Protein AF-A0A6P6YB22-F1 (afdb_monomer_lite)

Foldseek 3Di:
DLLVVVVVLCCVPQQQFDDDLVCLVVLHGDPDCNGCVRVVVVVVVLVVVLVVLVCCLVDPDPVNVVVQVVVCVVVVHDPVSVVSVVVNVVSVVSVVVNVVSNVCSNVSNPVVSVVSVCCVPVVPVVVVVDDPCVVVVVVVSVVVVVVSVVVVVVVVVVVVVVVVVVVVVLVVVVVVLPLVSLVVLLVVLLVLLLVLLLVVLPDPDDDPVNVVVSVVSVVSNVVNLVVLQVLQCVLVVLVVVLVVLVVVLVVVVVVVVVVCVVCPDDPPCPVVVVVVVVVSVVSVVVSVVSVPPSPHSASPPPGGSHPVVSVVSVVVSVVSSVVSNDD

Sequence (327 aa):
NIINDCFEFLKFYVFRLEYSLNDYERRQIPQSYQTFRLAIWLTLNSWINTFFSIHLALYPSEFFSKISKSFEQSFHLKRVDLLFQLQIPIFIILEYQWLNFLQKILHYQLKINNLFYKYYYHSDDYNQLKSKYIHYYTHYIHIYHIISKIILKILLIVLILSGLFGIFTFISEFMANNITFISIVEIGSKITTVYICIFLSKQNEMNFFNISLILYIVSGLLATNILYSKVAQLPYNNQRGCLLIMNWLARSQYQQQQQQQQLNNGHDRNVLQSLSIRNTIRLNQFAQSMSDNHLGFSCGQIFIITKYKFIEIFLMNFQLVLLFYKK

Organism: Dermatophagoides pteronyssinus (NCBI:txid6956)

Structure (mmCIF, N/CA/C/O backbone):
data_AF-A0A6P6YB22-F1
#
_entry.id   AF-A0A6P6YB22-F1
#
loop_
_atom_site.group_PDB
_atom_site.id
_atom_site.type_symbol
_atom_site.label_atom_id
_atom_site.label_alt_id
_atom_site.label_comp_id
_atom_site.label_asym_id
_atom_site.label_entity_id
_atom_site.label_seq_id
_atom_site.pdbx_PDB_ins_code
_atom_site.Cartn_x
_atom_site.Cartn_y
_atom_site.Cartn_z
_atom_site.occupancy
_atom_site.B_iso_or_equiv
_atom_site.auth_seq_id
_atom_site.auth_comp_id
_atom_site.auth_asym_id
_atom_site.auth_atom_id
_atom_site.pdbx_PDB_model_num
ATOM 1 N N . ASN A 1 1 ? -14.211 20.786 26.508 1.00 67.56 1 ASN A N 1
ATOM 2 C CA . ASN A 1 1 ? -14.618 20.040 27.721 1.00 67.56 1 ASN A CA 1
ATOM 3 C C . ASN A 1 1 ? -13.629 18.894 27.811 1.00 67.56 1 ASN A C 1
ATOM 5 O O . ASN A 1 1 ? -13.704 17.996 26.990 1.00 67.56 1 ASN A O 1
ATOM 9 N N . ILE A 1 2 ? -12.637 18.989 28.694 1.00 65.31 2 ILE A N 1
ATOM 10 C CA . ILE A 1 2 ? -11.370 18.230 28.618 1.00 65.31 2 ILE A CA 1
ATOM 11 C C . ILE A 1 2 ? -11.564 16.706 28.515 1.00 65.31 2 ILE A C 1
ATOM 13 O O . ILE A 1 2 ? -10.817 16.020 27.825 1.00 65.31 2 ILE A O 1
ATOM 17 N N . ILE A 1 3 ? -12.606 16.184 29.160 1.00 70.38 3 ILE A N 1
ATOM 18 C CA . ILE A 1 3 ? -12.972 14.762 29.140 1.00 70.38 3 ILE A CA 1
ATOM 19 C C . ILE A 1 3 ? -13.460 14.329 27.750 1.00 70.38 3 ILE A C 1
ATOM 21 O O . ILE A 1 3 ? -13.110 13.242 27.295 1.00 70.38 3 ILE A O 1
ATOM 25 N N . ASN A 1 4 ? -14.210 15.191 27.057 1.00 75.12 4 ASN A N 1
ATOM 26 C CA . ASN A 1 4 ? -14.627 14.958 25.674 1.00 75.12 4 ASN A CA 1
ATOM 27 C C . ASN A 1 4 ? -13.424 14.943 24.738 1.00 75.12 4 ASN A C 1
ATOM 29 O O . ASN A 1 4 ? -13.301 14.048 23.915 1.00 75.12 4 ASN A O 1
ATOM 33 N N . ASP A 1 5 ? -12.506 15.893 24.916 1.00 73.19 5 ASP A N 1
ATOM 34 C CA . ASP A 1 5 ? -11.304 15.979 24.090 1.00 73.19 5 ASP A CA 1
ATOM 35 C C . ASP A 1 5 ? -10.454 14.703 24.267 1.00 73.19 5 ASP A C 1
ATOM 37 O O . ASP A 1 5 ? -10.054 14.080 23.289 1.00 73.19 5 ASP A O 1
ATOM 41 N N . CYS A 1 6 ? -10.274 14.222 25.505 1.00 71.00 6 CYS A N 1
ATOM 42 C CA . CYS A 1 6 ? -9.641 12.927 25.788 1.00 71.00 6 CYS A CA 1
ATOM 43 C C . CYS A 1 6 ? -10.343 11.734 25.136 1.00 71.00 6 CYS A C 1
ATOM 45 O O . CYS A 1 6 ? -9.674 10.847 24.600 1.00 71.00 6 CYS A O 1
ATOM 47 N N . PHE A 1 7 ? -11.672 11.692 25.202 1.00 80.75 7 PHE A N 1
ATOM 48 C CA . PHE A 1 7 ? -12.444 10.619 24.594 1.00 80.75 7 PHE A CA 1
ATOM 49 C C . PHE A 1 7 ? -12.292 10.623 23.068 1.00 80.75 7 PHE A C 1
ATOM 51 O O . PHE A 1 7 ? -12.017 9.575 22.491 1.00 80.75 7 PHE A O 1
ATOM 58 N N . GLU A 1 8 ? -12.343 11.793 22.430 1.00 80.19 8 GLU A N 1
ATOM 59 C CA . GLU A 1 8 ? -12.085 11.969 20.996 1.00 80.19 8 GLU A CA 1
ATOM 60 C C . GLU A 1 8 ? -10.683 11.479 20.588 1.00 80.19 8 GLU A C 1
ATOM 62 O O . GLU A 1 8 ? -10.521 10.849 19.540 1.00 80.19 8 GLU A O 1
ATOM 67 N N . PHE A 1 9 ? -9.662 11.663 21.435 1.00 74.00 9 PHE A N 1
ATOM 68 C CA . PHE A 1 9 ? -8.333 11.096 21.173 1.00 74.00 9 PHE A CA 1
ATOM 69 C C . PHE A 1 9 ? -8.313 9.575 21.248 1.00 74.00 9 PHE A C 1
ATOM 71 O O . PHE A 1 9 ? -7.788 8.919 20.346 1.00 74.00 9 PHE A O 1
ATOM 78 N N . LEU A 1 10 ? -8.887 8.993 22.300 1.00 78.12 10 LEU A N 1
ATOM 79 C CA . LEU A 1 10 ? -8.959 7.537 22.423 1.00 78.12 10 LEU A CA 1
ATOM 80 C C . LEU A 1 10 ? -9.761 6.925 21.277 1.00 78.12 10 LEU A C 1
ATOM 82 O O . LEU A 1 10 ? -9.367 5.888 20.744 1.00 78.12 10 LEU A O 1
ATOM 86 N N . LYS A 1 11 ? -10.825 7.606 20.849 1.00 83.44 11 LYS A N 1
ATOM 87 C CA . LYS A 1 11 ? -11.654 7.245 19.703 1.00 83.44 11 LYS A CA 1
ATOM 88 C C . LYS A 1 11 ? -10.819 7.072 18.434 1.00 83.44 11 LYS A C 1
ATOM 90 O O . LYS A 1 11 ? -10.914 6.037 17.776 1.00 83.44 11 LYS A O 1
ATOM 95 N N . PHE A 1 12 ? -9.944 8.033 18.147 1.00 75.31 12 PHE A N 1
ATOM 96 C CA . PHE A 1 12 ? -9.090 8.012 16.962 1.00 75.31 12 PHE A CA 1
ATOM 97 C C . PHE A 1 12 ? -7.934 7.003 17.068 1.00 75.31 12 PHE A C 1
ATOM 99 O O . PHE A 1 12 ? -7.737 6.192 16.165 1.00 75.31 12 PHE A O 1
ATOM 106 N N . TYR A 1 13 ? -7.166 7.029 18.162 1.00 67.50 13 TYR A N 1
ATOM 107 C CA . TYR A 1 13 ? -5.897 6.290 18.248 1.00 67.50 13 TYR A CA 1
ATOM 108 C C . TYR A 1 13 ? -6.030 4.863 18.775 1.00 67.50 13 TYR A C 1
ATOM 110 O O . TYR A 1 13 ? -5.306 3.973 18.331 1.00 67.50 13 TYR A O 1
ATOM 118 N N . VAL A 1 14 ? -6.925 4.646 19.738 1.00 75.62 14 VAL A N 1
ATOM 119 C CA . VAL A 1 14 ? -7.010 3.383 20.483 1.00 75.62 14 VAL A CA 1
ATOM 120 C C . VAL A 1 14 ? -8.212 2.570 20.026 1.00 75.62 14 VAL A C 1
ATOM 122 O O . VAL A 1 14 ? -8.073 1.397 19.699 1.00 75.62 14 VAL A O 1
ATOM 125 N N . PHE A 1 15 ? -9.394 3.179 19.974 1.00 83.62 15 PHE A N 1
ATOM 126 C CA . PHE A 1 15 ? -10.635 2.478 19.648 1.00 83.62 15 PHE A CA 1
ATOM 127 C C . PHE A 1 15 ? -10.811 2.297 18.144 1.00 83.62 15 PHE A C 1
ATOM 129 O O . PHE A 1 15 ? -11.303 1.258 17.710 1.00 83.62 15 PHE A O 1
ATOM 136 N N . ARG A 1 16 ? -10.353 3.271 17.351 1.00 85.38 16 ARG A N 1
ATOM 137 C CA . ARG A 1 16 ? -10.485 3.325 15.889 1.00 85.38 16 ARG A CA 1
ATOM 138 C C . ARG A 1 16 ? -11.944 3.351 15.392 1.00 85.38 16 ARG A C 1
ATOM 140 O O . ARG A 1 16 ? -12.204 3.019 14.239 1.00 85.38 16 ARG A O 1
ATOM 147 N N . LEU A 1 17 ? -12.896 3.735 16.245 1.00 88.38 17 LEU A N 1
ATOM 148 C CA . LEU A 1 17 ? -14.337 3.677 15.971 1.00 88.38 17 LEU A CA 1
ATOM 149 C C . LEU A 1 17 ? -14.999 5.033 16.174 1.00 88.38 17 LEU A C 1
ATOM 151 O O . LEU A 1 17 ? -14.818 5.626 17.223 1.00 88.38 17 LEU A O 1
ATOM 155 N N . GLU A 1 18 ? -15.844 5.472 15.248 1.00 87.88 18 GLU A N 1
ATOM 156 C CA . GLU A 1 18 ? -16.577 6.738 15.355 1.00 87.88 18 GLU A CA 1
ATOM 157 C C . GLU A 1 18 ? -17.920 6.539 16.096 1.00 87.88 18 GLU A C 1
ATOM 159 O O . GLU A 1 18 ? -18.910 6.117 15.494 1.00 87.88 18 GLU A O 1
ATOM 164 N N . TYR A 1 19 ? -17.953 6.811 17.407 1.00 89.81 19 TYR A N 1
ATOM 165 C CA . TYR A 1 19 ? -19.163 6.770 18.249 1.00 89.81 19 TYR A CA 1
ATOM 166 C C . TYR A 1 19 ? -19.107 7.801 19.388 1.00 89.81 19 TYR A C 1
ATOM 168 O O . TYR A 1 19 ? -18.021 8.247 19.765 1.00 89.81 19 TYR A O 1
ATOM 176 N N . SER A 1 20 ? -20.266 8.173 19.946 1.00 88.75 20 SER A N 1
ATOM 177 C CA . SER A 1 20 ? -20.358 9.068 21.107 1.00 88.75 20 SER A CA 1
ATOM 178 C C . SER A 1 20 ? -20.492 8.310 22.436 1.00 88.75 20 SER A C 1
ATOM 180 O O . SER A 1 20 ? -20.895 7.145 22.480 1.00 88.75 20 SER A O 1
ATOM 182 N N . LEU A 1 21 ? -20.197 8.985 23.554 1.00 86.44 21 LEU A N 1
ATOM 183 C CA . LEU A 1 21 ? -20.402 8.421 24.896 1.00 86.44 21 LEU A CA 1
ATOM 184 C C . LEU A 1 21 ? -21.872 8.056 25.164 1.00 86.44 21 LEU A C 1
ATOM 186 O O . LEU A 1 21 ? -22.132 7.051 25.822 1.00 86.44 21 LEU A O 1
ATOM 190 N N . ASN A 1 22 ? -22.818 8.822 24.614 1.00 85.94 22 ASN A N 1
ATOM 191 C CA . ASN A 1 22 ? -24.250 8.537 24.738 1.00 85.94 22 ASN A CA 1
ATOM 192 C C . ASN A 1 22 ? -24.657 7.290 23.958 1.00 85.94 22 ASN A C 1
ATOM 194 O O . ASN A 1 22 ? -25.439 6.489 24.464 1.00 85.94 22 ASN A O 1
ATOM 198 N N . ASP A 1 23 ? -24.108 7.098 22.755 1.00 86.75 23 ASP A N 1
ATOM 199 C CA . ASP A 1 23 ? -24.360 5.889 21.960 1.00 86.75 23 ASP A CA 1
ATOM 200 C C . ASP A 1 23 ? -23.869 4.647 22.709 1.00 86.75 23 ASP A C 1
ATOM 202 O O . ASP A 1 23 ? -24.527 3.606 22.719 1.00 86.75 23 ASP A O 1
ATOM 206 N N . TYR A 1 24 ? -22.723 4.769 23.384 1.00 88.06 24 TYR A N 1
ATOM 207 C CA . TYR A 1 24 ? -22.163 3.697 24.195 1.00 88.06 24 TYR A CA 1
ATOM 208 C C . TYR A 1 24 ? -23.018 3.385 25.431 1.00 88.06 24 TYR A C 1
ATOM 210 O O . TYR A 1 24 ? -23.304 2.219 25.699 1.00 88.06 24 TYR A O 1
ATOM 218 N N . GLU A 1 25 ? -23.452 4.405 26.175 1.00 87.25 25 GLU A N 1
ATOM 219 C CA . GLU A 1 25 ? -24.285 4.232 27.372 1.00 87.25 25 GLU A CA 1
ATOM 220 C C . GLU A 1 25 ? -25.655 3.629 27.033 1.00 87.25 25 GLU A C 1
ATOM 222 O O . GLU A 1 25 ? -26.086 2.657 27.655 1.00 87.25 25 GLU A O 1
ATOM 227 N N . ARG A 1 26 ? -26.305 4.145 25.983 1.00 90.38 26 ARG A N 1
ATOM 228 C CA . ARG A 1 26 ? -27.590 3.635 25.479 1.00 90.38 26 ARG A CA 1
ATOM 229 C C . ARG A 1 26 ? -27.472 2.262 24.823 1.00 90.38 26 ARG A C 1
ATOM 231 O O . ARG A 1 26 ? -28.483 1.697 24.415 1.00 90.38 26 ARG A O 1
ATOM 238 N N . ARG A 1 27 ? -26.255 1.719 24.732 1.00 88.62 27 ARG A N 1
ATOM 239 C CA . ARG A 1 27 ? -25.923 0.450 24.079 1.00 88.62 27 ARG A CA 1
ATOM 240 C C . ARG A 1 27 ? -26.365 0.390 22.617 1.00 88.62 27 ARG A C 1
ATOM 242 O O . ARG A 1 27 ? -26.802 -0.650 22.126 1.00 88.62 27 ARG A O 1
ATOM 249 N N . GLN A 1 28 ? -26.251 1.517 21.924 1.00 90.75 28 GLN A N 1
ATOM 250 C CA . GLN A 1 28 ? -26.703 1.713 20.551 1.00 90.75 28 GLN A CA 1
ATOM 251 C C . GLN A 1 28 ? -25.616 2.393 19.711 1.00 90.75 28 GLN A C 1
ATOM 253 O O . GLN A 1 28 ? -25.842 3.434 19.102 1.00 90.75 28 GLN A O 1
ATOM 258 N N . ILE A 1 29 ? -24.423 1.795 19.650 1.00 88.06 29 ILE A N 1
ATOM 259 C CA . ILE A 1 29 ? -23.405 2.206 18.678 1.00 88.06 29 ILE A CA 1
ATOM 260 C C . ILE A 1 29 ? -23.941 1.926 17.266 1.00 88.06 29 ILE A C 1
ATOM 262 O O . ILE A 1 29 ? -24.259 0.767 16.963 1.00 88.06 29 ILE A O 1
ATOM 266 N N . PRO A 1 30 ? -24.013 2.943 16.387 1.00 87.62 30 PRO A N 1
ATOM 267 C CA . PRO A 1 30 ? -24.486 2.763 15.024 1.00 87.62 30 PRO A CA 1
ATOM 268 C C . PRO A 1 30 ? -23.616 1.750 14.278 1.00 87.62 30 PRO A C 1
ATOM 270 O O . PRO A 1 30 ? -22.412 1.938 14.122 1.00 87.62 30 PRO A O 1
ATOM 273 N N . GLN A 1 31 ? -24.221 0.684 13.758 1.00 85.31 31 GLN A N 1
ATOM 274 C CA . GLN A 1 31 ? -23.522 -0.319 12.945 1.00 85.31 31 GLN A CA 1
ATOM 275 C C . GLN A 1 31 ? -23.399 0.152 11.488 1.00 85.31 31 GLN A C 1
ATOM 277 O O . GLN A 1 31 ? -23.807 -0.528 10.550 1.00 85.31 31 GLN A O 1
ATOM 282 N N . SER A 1 32 ? -22.895 1.372 11.304 1.00 86.88 32 SER A N 1
ATOM 283 C CA . SER A 1 32 ? -22.762 2.013 9.997 1.00 86.88 32 SER A CA 1
ATOM 284 C C . SER A 1 32 ? -21.316 1.978 9.514 1.00 86.88 32 SER A C 1
ATOM 286 O O . SER A 1 32 ? -20.378 1.960 10.312 1.00 86.88 32 SER A O 1
ATOM 288 N N . TYR A 1 33 ? -21.112 2.056 8.197 1.00 79.75 33 TYR A N 1
ATOM 289 C CA . TYR A 1 33 ? -19.768 2.189 7.627 1.00 79.75 33 TYR A CA 1
ATOM 290 C C . TYR A 1 33 ? -18.986 3.359 8.243 1.00 79.75 33 TYR A C 1
ATOM 292 O O . TYR A 1 33 ? -17.787 3.251 8.478 1.00 79.75 33 TYR A O 1
ATOM 300 N N . GLN A 1 34 ? -19.665 4.463 8.557 1.00 83.81 34 GLN A N 1
ATOM 301 C CA . GLN A 1 34 ? -19.040 5.662 9.106 1.00 83.81 34 GLN A CA 1
ATOM 302 C C . GLN A 1 34 ? -18.380 5.409 10.466 1.00 83.81 34 GLN A C 1
ATOM 304 O O . GLN A 1 34 ? -17.283 5.909 10.710 1.00 83.81 34 GLN A O 1
ATOM 309 N N . THR A 1 35 ? -18.994 4.558 11.290 1.00 86.19 35 THR A N 1
ATOM 310 C CA . THR A 1 35 ? -18.470 4.130 12.592 1.00 86.19 35 THR A CA 1
ATOM 311 C C . THR A 1 35 ? -17.197 3.301 12.461 1.00 86.19 35 THR A C 1
ATOM 313 O O . THR A 1 35 ? -16.258 3.492 13.228 1.00 86.19 35 THR A O 1
ATOM 316 N N . PHE A 1 36 ? -17.114 2.433 11.453 1.00 86.31 36 PHE A N 1
ATOM 317 C CA . PHE A 1 36 ? -15.965 1.543 11.258 1.00 86.31 36 PHE A CA 1
ATOM 318 C C . PHE A 1 36 ? -14.938 2.053 10.245 1.00 86.31 36 PHE A C 1
ATOM 320 O O . PHE A 1 36 ? -13.888 1.437 10.090 1.00 86.31 36 PHE A O 1
ATOM 327 N N . ARG A 1 37 ? -15.196 3.166 9.552 1.00 84.44 37 ARG A N 1
ATOM 328 C CA . ARG A 1 37 ? -14.365 3.665 8.443 1.00 84.44 37 ARG A CA 1
ATOM 329 C C . ARG A 1 37 ? -12.885 3.748 8.808 1.00 84.44 37 ARG A C 1
ATOM 331 O O . ARG A 1 37 ? -12.033 3.291 8.049 1.00 84.44 37 ARG A O 1
ATOM 338 N N . LEU A 1 38 ? -12.587 4.333 9.967 1.00 79.88 38 LEU A N 1
ATOM 339 C CA . LEU A 1 38 ? -11.215 4.526 10.426 1.00 79.88 38 LEU A CA 1
ATOM 340 C C . LEU A 1 38 ? -10.555 3.196 10.817 1.00 79.88 38 LEU A C 1
ATOM 342 O O . LEU A 1 38 ? -9.423 2.941 10.411 1.00 79.88 38 LEU A O 1
ATOM 346 N N . ALA A 1 39 ? -11.281 2.324 11.522 1.00 85.00 39 ALA A N 1
ATOM 347 C CA . ALA A 1 39 ? -10.851 0.961 11.815 1.00 85.00 39 ALA A CA 1
ATOM 348 C C . ALA A 1 39 ? -10.517 0.188 10.539 1.00 85.00 39 ALA A C 1
ATOM 350 O O . ALA A 1 39 ? -9.419 -0.345 10.432 1.00 85.00 39 ALA A O 1
ATOM 351 N N . ILE A 1 40 ? -11.415 0.172 9.552 1.00 81.38 40 ILE A N 1
ATOM 352 C CA . ILE A 1 40 ? -11.224 -0.539 8.282 1.00 81.38 40 ILE A CA 1
ATOM 353 C C . ILE A 1 40 ? -9.978 -0.015 7.561 1.00 81.38 40 ILE A C 1
ATOM 355 O O . ILE A 1 40 ? -9.130 -0.802 7.154 1.00 81.38 40 ILE A O 1
ATOM 359 N N . TRP A 1 41 ? -9.824 1.307 7.443 1.00 78.25 41 TRP A N 1
ATOM 360 C CA . TRP A 1 41 ? -8.677 1.897 6.750 1.00 78.25 41 TRP A CA 1
ATOM 361 C C . TRP A 1 41 ? -7.341 1.597 7.444 1.00 78.25 41 TRP A C 1
ATOM 363 O O . TRP A 1 41 ? -6.381 1.191 6.787 1.00 78.25 41 TRP A O 1
ATOM 373 N N . LEU A 1 42 ? -7.268 1.764 8.769 1.00 76.88 42 LEU A N 1
ATOM 374 C CA . LEU A 1 42 ? -6.040 1.504 9.525 1.00 76.88 42 LEU A CA 1
ATOM 375 C C . LEU A 1 42 ? -5.684 0.015 9.545 1.00 76.88 42 LEU A C 1
ATOM 377 O O . LEU A 1 42 ? -4.529 -0.331 9.318 1.00 76.88 42 LEU A O 1
ATOM 381 N N . THR A 1 43 ? -6.664 -0.860 9.781 1.00 84.06 43 THR A N 1
ATOM 382 C CA . THR A 1 43 ? -6.441 -2.314 9.859 1.00 84.06 43 THR A CA 1
ATOM 383 C C . THR A 1 43 ? -6.024 -2.891 8.513 1.00 84.06 43 THR A C 1
ATOM 385 O O . THR A 1 43 ? -5.057 -3.643 8.463 1.00 84.06 43 THR A O 1
ATOM 388 N N . LEU A 1 44 ? -6.667 -2.496 7.407 1.00 79.69 44 LEU A N 1
ATOM 389 C CA . LEU A 1 44 ? -6.265 -2.940 6.069 1.00 79.69 44 LEU A CA 1
ATOM 390 C C . LEU A 1 44 ? -4.828 -2.524 5.747 1.00 79.69 44 LEU A C 1
ATOM 392 O O . LEU A 1 44 ? -4.035 -3.366 5.336 1.00 79.69 44 LEU A O 1
ATOM 396 N N . ASN A 1 45 ? -4.462 -1.260 5.988 1.00 75.50 45 ASN A N 1
ATOM 397 C CA . ASN A 1 45 ? -3.087 -0.798 5.769 1.00 75.50 45 ASN A CA 1
ATOM 398 C C . ASN A 1 45 ? -2.078 -1.522 6.674 1.00 75.50 45 ASN A C 1
ATOM 400 O O . ASN A 1 45 ? -0.982 -1.859 6.229 1.00 75.50 45 ASN A O 1
ATOM 404 N N . SER A 1 46 ? -2.446 -1.788 7.929 1.00 79.06 46 SER A N 1
ATOM 405 C CA . SER A 1 46 ? -1.621 -2.535 8.885 1.00 79.06 46 SER A CA 1
ATOM 406 C C . SER A 1 46 ? -1.363 -3.970 8.410 1.00 79.06 46 SER A C 1
ATOM 408 O O . SER A 1 46 ? -0.214 -4.415 8.360 1.00 79.06 46 SER A O 1
ATOM 410 N N . TRP A 1 47 ? -2.403 -4.674 7.952 1.00 83.69 47 TRP A N 1
ATOM 411 C CA . TRP A 1 47 ? -2.280 -6.028 7.408 1.00 83.69 47 TRP A CA 1
ATOM 412 C C . TRP A 1 47 ? -1.512 -6.070 6.086 1.00 83.69 47 TRP A C 1
ATOM 414 O O . TRP A 1 47 ? -0.659 -6.936 5.927 1.00 83.69 47 TRP A O 1
ATOM 424 N N . ILE A 1 48 ? -1.740 -5.122 5.169 1.00 78.94 48 ILE A N 1
ATOM 425 C CA . ILE A 1 48 ? -0.969 -5.013 3.918 1.00 78.94 48 ILE A CA 1
ATOM 426 C C . ILE A 1 48 ? 0.521 -4.833 4.224 1.00 78.94 48 ILE A C 1
ATOM 428 O O . ILE A 1 48 ? 1.348 -5.564 3.681 1.00 78.94 48 ILE A O 1
ATOM 432 N N . ASN A 1 49 ? 0.866 -3.918 5.137 1.00 75.69 49 ASN A N 1
ATOM 433 C CA . ASN A 1 49 ? 2.251 -3.728 5.571 1.00 75.69 49 ASN A CA 1
ATOM 434 C C . ASN A 1 49 ? 2.818 -4.992 6.220 1.00 75.69 49 ASN A C 1
ATOM 436 O O . ASN A 1 49 ? 3.952 -5.363 5.939 1.00 75.69 49 ASN A O 1
ATOM 440 N N . THR A 1 50 ? 2.027 -5.687 7.038 1.00 80.44 50 THR A N 1
ATOM 441 C CA . THR A 1 50 ? 2.451 -6.938 7.680 1.00 80.44 50 THR A CA 1
ATOM 442 C C . THR A 1 50 ? 2.740 -8.026 6.643 1.00 80.44 50 THR A C 1
ATOM 444 O O . THR A 1 50 ? 3.793 -8.657 6.703 1.00 80.44 50 THR A O 1
ATOM 447 N N . PHE A 1 51 ? 1.866 -8.215 5.648 1.00 80.25 51 PHE A N 1
ATOM 448 C CA . PHE A 1 51 ? 2.093 -9.171 4.559 1.00 80.25 51 PHE A CA 1
ATOM 449 C C . PHE A 1 51 ? 3.309 -8.808 3.712 1.00 80.25 51 PHE A C 1
ATOM 451 O O . PHE A 1 51 ? 4.095 -9.688 3.366 1.00 80.25 51 PHE A O 1
ATOM 458 N N . PHE A 1 52 ? 3.497 -7.523 3.418 1.00 77.44 52 PHE A N 1
ATOM 459 C CA . PHE A 1 52 ? 4.671 -7.041 2.702 1.00 77.44 52 PHE A CA 1
ATOM 460 C C . PHE A 1 52 ? 5.964 -7.310 3.486 1.00 77.44 52 PHE A C 1
ATOM 462 O O . PHE A 1 52 ? 6.924 -7.841 2.929 1.00 77.44 52 PHE A O 1
ATOM 469 N N . SER A 1 53 ? 5.977 -7.036 4.794 1.00 75.50 53 SER A N 1
ATOM 470 C CA . SER A 1 53 ? 7.108 -7.351 5.673 1.00 75.50 53 SER A CA 1
ATOM 471 C C . SER A 1 53 ? 7.388 -8.854 5.750 1.00 75.50 53 SER A C 1
ATOM 473 O O . SER A 1 53 ? 8.549 -9.251 5.698 1.00 75.50 53 SER A O 1
ATOM 475 N N . ILE A 1 54 ? 6.353 -9.701 5.820 1.00 80.06 54 ILE A N 1
ATOM 476 C CA . ILE A 1 54 ? 6.502 -11.166 5.778 1.00 80.06 54 ILE A CA 1
ATOM 477 C C . ILE A 1 54 ? 7.109 -11.609 4.444 1.00 80.06 54 ILE A C 1
ATOM 479 O O . ILE A 1 54 ? 8.031 -12.421 4.431 1.00 80.06 54 ILE A O 1
ATOM 483 N N . HIS A 1 55 ? 6.623 -11.069 3.325 1.00 78.00 55 HIS A N 1
ATOM 484 C CA . HIS A 1 55 ? 7.145 -11.401 2.004 1.00 78.00 55 HIS A CA 1
ATOM 485 C C . HIS A 1 55 ? 8.628 -11.033 1.878 1.00 78.00 55 HIS A C 1
ATOM 487 O O . HIS A 1 55 ? 9.426 -11.879 1.483 1.00 78.00 55 HIS A O 1
ATOM 493 N N . LEU A 1 56 ? 9.007 -9.822 2.300 1.00 73.50 56 LEU A N 1
ATOM 494 C CA . LEU A 1 56 ? 10.404 -9.382 2.333 1.00 73.50 56 LEU A CA 1
ATOM 495 C C . LEU A 1 56 ? 11.279 -10.249 3.247 1.00 73.50 56 LEU A C 1
ATOM 497 O O . LEU A 1 56 ? 12.441 -10.491 2.927 1.00 73.50 56 LEU A O 1
ATOM 501 N N . ALA A 1 57 ? 10.740 -10.716 4.375 1.00 78.50 57 ALA A N 1
ATOM 502 C CA . ALA A 1 57 ? 11.470 -11.574 5.303 1.00 78.50 57 ALA A CA 1
ATOM 503 C C . ALA A 1 57 ? 11.714 -12.987 4.743 1.00 78.50 57 ALA A C 1
ATOM 505 O O . ALA A 1 57 ? 12.772 -13.560 4.998 1.00 78.50 57 ALA A O 1
ATOM 506 N N . LEU A 1 58 ? 10.754 -13.546 3.998 1.00 75.31 58 LEU A N 1
ATOM 507 C CA . LEU A 1 58 ? 10.852 -14.884 3.400 1.00 75.31 58 LEU A CA 1
ATOM 508 C C . LEU A 1 58 ? 11.640 -14.889 2.083 1.00 75.31 58 LEU A C 1
ATOM 510 O O . LEU A 1 58 ? 12.375 -15.836 1.812 1.00 75.31 58 LEU A O 1
ATOM 514 N N . TYR A 1 59 ? 11.500 -13.833 1.281 1.00 76.56 59 TYR A N 1
ATOM 515 C CA . TYR A 1 59 ? 12.119 -13.690 -0.035 1.00 76.56 59 TYR A CA 1
ATOM 516 C C . TYR A 1 59 ? 12.895 -12.367 -0.108 1.00 76.56 59 TYR A C 1
ATOM 518 O O . TYR A 1 59 ? 12.454 -11.418 -0.761 1.00 76.56 59 TYR A O 1
ATOM 526 N N . PRO A 1 60 ? 14.049 -12.264 0.576 1.00 71.69 60 PRO A N 1
ATOM 527 C CA . PRO A 1 60 ? 14.830 -11.037 0.574 1.00 71.69 60 PRO A CA 1
ATOM 528 C C . PRO A 1 60 ? 15.369 -10.768 -0.834 1.00 71.69 60 PRO A C 1
ATOM 530 O O . PRO A 1 60 ? 16.172 -11.536 -1.365 1.00 71.69 60 PRO A O 1
ATOM 533 N N . SER A 1 61 ? 14.948 -9.659 -1.442 1.00 74.62 61 SER A N 1
ATOM 534 C CA . SER A 1 61 ? 15.484 -9.236 -2.735 1.00 74.62 61 SER A CA 1
ATOM 535 C C . SER A 1 61 ? 16.960 -8.837 -2.605 1.00 74.62 61 SER A C 1
ATOM 537 O O . SER A 1 61 ? 17.403 -8.346 -1.560 1.00 74.62 61 SER A O 1
ATOM 539 N N . GLU A 1 62 ? 17.747 -8.997 -3.678 1.00 72.56 62 GLU A N 1
ATOM 540 C CA . GLU A 1 62 ? 19.153 -8.553 -3.690 1.00 72.56 62 GLU A CA 1
ATOM 541 C C . GLU A 1 62 ? 19.290 -7.073 -3.311 1.00 72.56 62 GLU A C 1
ATOM 543 O O . GLU A 1 62 ? 20.255 -6.658 -2.666 1.00 72.56 62 GLU A O 1
ATOM 548 N N . PHE A 1 63 ? 18.297 -6.273 -3.696 1.00 69.69 63 PHE A N 1
ATOM 549 C CA . PHE A 1 63 ? 18.210 -4.864 -3.365 1.00 69.69 63 PHE A CA 1
ATOM 550 C C . PHE A 1 63 ? 18.014 -4.633 -1.862 1.00 69.69 63 PHE A C 1
ATOM 552 O O . PHE A 1 63 ? 18.769 -3.867 -1.260 1.00 69.69 63 PHE A O 1
ATOM 559 N N . PHE A 1 64 ? 17.059 -5.331 -1.238 1.00 71.06 64 PHE A N 1
ATOM 560 C CA . PHE A 1 64 ? 16.850 -5.254 0.207 1.00 71.06 64 PHE A CA 1
ATOM 561 C C . PHE A 1 64 ? 18.107 -5.685 0.973 1.00 71.06 64 PHE A C 1
ATOM 563 O O . PHE A 1 64 ? 18.519 -5.011 1.915 1.00 71.06 64 PHE A O 1
ATOM 570 N N . SER A 1 65 ? 18.791 -6.737 0.509 1.00 76.31 65 SER A N 1
ATOM 571 C CA . SER A 1 65 ? 20.072 -7.170 1.080 1.00 76.31 65 SER A CA 1
ATOM 572 C C . SER A 1 65 ? 21.153 -6.083 0.984 1.00 76.31 65 SER A C 1
ATOM 574 O O . SER A 1 65 ? 21.863 -5.833 1.959 1.00 76.31 65 SER A O 1
ATOM 576 N N . LYS A 1 66 ? 21.263 -5.386 -0.158 1.00 80.38 66 LYS A N 1
ATOM 577 C CA . LYS A 1 66 ? 22.209 -4.270 -0.341 1.00 80.38 66 LYS A CA 1
ATOM 578 C C . LYS A 1 66 ? 21.901 -3.091 0.582 1.00 80.38 66 LYS A C 1
ATOM 580 O O . LYS A 1 66 ? 22.822 -2.571 1.207 1.00 80.38 66 LYS A O 1
ATOM 585 N N . ILE A 1 67 ? 20.633 -2.697 0.710 1.00 74.44 67 ILE A N 1
ATOM 586 C CA . ILE A 1 67 ? 20.229 -1.634 1.643 1.00 74.44 67 ILE A CA 1
ATOM 587 C C . ILE A 1 67 ? 20.520 -2.037 3.080 1.00 74.44 67 ILE A C 1
ATOM 589 O O . ILE A 1 67 ? 21.117 -1.252 3.811 1.00 74.44 67 ILE A O 1
ATOM 593 N N . SER A 1 68 ? 20.129 -3.249 3.478 1.00 68.25 68 SER A N 1
ATOM 594 C CA . SER A 1 68 ? 20.358 -3.747 4.833 1.00 68.25 68 SER A CA 1
ATOM 595 C C . SER A 1 68 ? 21.846 -3.710 5.174 1.00 68.25 68 SER A C 1
ATOM 597 O O . SER A 1 68 ? 22.212 -3.183 6.218 1.00 68.25 68 SER A O 1
ATOM 599 N N . LYS A 1 69 ? 22.720 -4.160 4.262 1.00 81.44 69 LYS A N 1
ATOM 600 C CA . LYS A 1 69 ? 24.181 -4.079 4.431 1.00 81.44 69 LYS A CA 1
ATOM 601 C C . LYS A 1 69 ? 24.693 -2.642 4.518 1.00 81.44 69 LYS A C 1
ATOM 603 O O . LYS A 1 69 ? 25.565 -2.359 5.333 1.00 81.44 69 LYS A O 1
ATOM 608 N N . SER A 1 70 ? 24.159 -1.731 3.706 1.00 79.62 70 SER A N 1
ATOM 609 C CA . SER A 1 70 ? 24.515 -0.311 3.788 1.00 79.62 70 SER A CA 1
ATOM 610 C C . SER A 1 70 ? 24.110 0.287 5.139 1.00 79.62 70 SER A C 1
ATOM 612 O O . SER A 1 70 ? 24.890 1.021 5.734 1.00 79.62 70 SER A O 1
ATOM 614 N N . PHE A 1 71 ? 22.926 -0.057 5.653 1.00 68.25 71 PHE A N 1
ATOM 615 C CA . PHE A 1 71 ? 22.460 0.354 6.979 1.00 68.25 71 PHE A CA 1
ATOM 616 C C . PHE A 1 71 ? 23.323 -0.235 8.102 1.00 68.25 71 PHE A C 1
ATOM 618 O O . PHE A 1 71 ? 23.715 0.484 9.019 1.00 68.25 71 PHE A O 1
ATOM 625 N N . GLU A 1 72 ? 23.661 -1.522 8.015 1.00 73.19 72 GLU A N 1
ATOM 626 C CA . GLU A 1 72 ? 24.580 -2.197 8.938 1.00 73.19 72 GLU A CA 1
ATOM 627 C C . GLU A 1 72 ? 25.933 -1.484 9.007 1.00 73.19 72 GLU A C 1
ATOM 629 O O . GLU A 1 72 ? 26.453 -1.245 10.096 1.00 73.19 72 GLU A O 1
ATOM 634 N N . GLN A 1 73 ? 26.471 -1.072 7.856 1.00 77.88 73 GLN A N 1
ATOM 635 C CA . GLN A 1 73 ? 27.723 -0.323 7.775 1.00 77.88 73 GLN A CA 1
ATOM 636 C C . GLN A 1 73 ? 27.603 1.088 8.358 1.00 77.88 73 GLN A C 1
ATOM 638 O O . GLN A 1 73 ? 28.475 1.494 9.121 1.00 77.88 73 GLN A O 1
ATOM 643 N N . SER A 1 74 ? 26.532 1.823 8.039 1.00 71.25 74 SER A N 1
ATOM 644 C CA . SER A 1 74 ? 26.336 3.198 8.518 1.00 71.25 74 SER A CA 1
ATOM 645 C C . SER A 1 74 ? 26.128 3.295 10.030 1.00 71.25 74 SER A C 1
ATOM 647 O O . SER A 1 74 ? 26.552 4.276 10.633 1.00 71.25 74 SER A O 1
ATOM 649 N N . PHE A 1 75 ? 25.486 2.299 10.644 1.00 57.66 75 PHE A N 1
ATOM 650 C CA . PHE A 1 75 ? 25.163 2.309 12.076 1.00 57.66 75 PHE A CA 1
ATOM 651 C C . PHE A 1 75 ? 26.001 1.324 12.904 1.00 57.66 75 PHE A C 1
ATOM 653 O O . PHE A 1 75 ? 25.757 1.173 14.099 1.00 57.66 75 PHE A O 1
ATOM 660 N N . HIS A 1 76 ? 26.980 0.651 12.288 1.00 64.44 76 HIS A N 1
ATOM 661 C CA . HIS A 1 76 ? 27.781 -0.416 12.903 1.00 64.44 76 HIS A CA 1
ATOM 662 C C . HIS A 1 76 ? 26.937 -1.530 13.552 1.00 64.44 76 HIS A C 1
ATOM 664 O O . HIS A 1 76 ? 27.336 -2.146 14.542 1.00 64.44 76 HIS A O 1
ATOM 670 N N . LEU A 1 77 ? 25.761 -1.800 12.984 1.00 54.56 77 LEU A N 1
ATOM 671 C CA . LEU A 1 77 ? 24.856 -2.854 13.431 1.00 54.56 77 LEU A CA 1
ATOM 672 C C . LEU A 1 77 ? 25.147 -4.146 12.666 1.00 54.56 77 LEU A C 1
ATOM 674 O O . LEU A 1 77 ? 25.585 -4.123 11.521 1.00 54.56 77 LEU A O 1
ATOM 678 N N . LYS A 1 78 ? 24.887 -5.291 13.297 1.00 54.72 78 LYS A N 1
ATOM 679 C CA . LYS A 1 78 ? 24.914 -6.604 12.640 1.00 54.72 78 LYS A CA 1
ATOM 680 C C . LYS A 1 78 ? 23.505 -7.176 12.658 1.00 54.72 78 LYS A C 1
ATOM 682 O O . LYS A 1 78 ? 22.848 -7.086 13.693 1.00 54.72 78 LYS A O 1
ATOM 687 N N . ARG A 1 79 ? 23.090 -7.819 11.563 1.00 64.62 79 ARG A N 1
ATOM 688 C CA . ARG A 1 79 ? 21.803 -8.516 11.439 1.00 64.62 79 ARG A CA 1
ATOM 689 C C . ARG A 1 79 ? 20.584 -7.588 11.522 1.00 64.62 79 ARG A C 1
ATOM 691 O O . ARG A 1 79 ? 19.664 -7.808 12.309 1.00 64.62 79 ARG A O 1
ATOM 698 N N . VAL A 1 80 ? 20.565 -6.537 10.702 1.00 65.25 80 VAL A N 1
ATOM 699 C CA . VAL A 1 80 ? 19.412 -5.614 10.601 1.00 65.25 80 VAL A CA 1
ATOM 700 C C . VAL A 1 80 ? 18.149 -6.333 10.092 1.00 65.25 80 VAL A C 1
ATOM 702 O O . VAL A 1 80 ? 17.034 -5.943 10.438 1.00 65.25 80 VAL A O 1
ATOM 705 N N . ASP A 1 81 ? 18.308 -7.445 9.371 1.00 67.31 81 ASP A N 1
ATOM 706 C CA . ASP A 1 81 ? 17.233 -8.370 8.991 1.00 67.31 81 ASP A CA 1
ATOM 707 C C . ASP A 1 81 ? 16.374 -8.816 10.188 1.00 67.31 81 ASP A C 1
ATOM 709 O O . ASP A 1 81 ? 15.148 -8.869 10.079 1.00 67.31 81 ASP A O 1
ATOM 713 N N . LEU A 1 82 ? 16.991 -9.062 11.351 1.00 64.69 82 LEU A N 1
ATOM 714 C CA . LEU A 1 82 ? 16.282 -9.483 12.564 1.00 64.69 82 LEU A CA 1
ATOM 715 C C . LEU A 1 82 ? 15.361 -8.389 13.116 1.00 64.69 82 LEU A C 1
ATOM 717 O O . LEU A 1 82 ? 14.302 -8.701 13.656 1.00 64.69 82 LEU A O 1
ATOM 721 N N . LEU A 1 83 ? 15.727 -7.111 12.967 1.00 58.66 83 LEU A N 1
ATOM 722 C CA . LEU A 1 83 ? 14.884 -5.993 13.405 1.00 58.66 83 LEU A CA 1
ATOM 723 C C . LEU A 1 83 ? 13.610 -5.903 12.558 1.00 58.66 83 LEU A C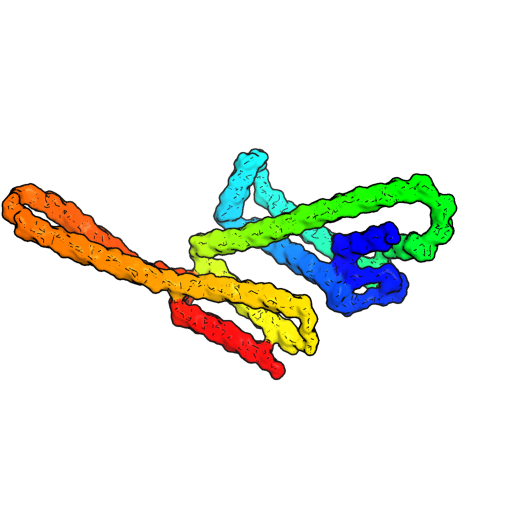 1
ATOM 725 O O . LEU A 1 83 ? 12.520 -5.717 13.098 1.00 58.66 83 LEU A O 1
ATOM 729 N N . PHE A 1 84 ? 13.733 -6.107 11.244 1.00 66.12 84 PHE A N 1
ATOM 730 C CA . PHE A 1 84 ? 12.582 -6.174 10.344 1.00 66.12 84 PHE A CA 1
ATOM 731 C C . PHE A 1 84 ? 11.712 -7.406 10.615 1.00 66.12 84 PHE A C 1
ATOM 733 O O . PHE A 1 84 ? 10.486 -7.313 10.593 1.00 66.12 84 PHE A O 1
ATOM 740 N N . GLN A 1 85 ? 12.322 -8.548 10.943 1.00 71.88 85 GLN A N 1
ATOM 741 C CA . GLN A 1 85 ? 11.581 -9.744 11.348 1.00 71.88 85 GLN A CA 1
ATOM 742 C C . GLN A 1 85 ? 10.844 -9.551 12.679 1.00 71.88 85 GLN A C 1
ATOM 744 O O . GLN A 1 85 ? 9.714 -10.011 12.804 1.00 71.88 85 GLN A O 1
ATOM 749 N N . LEU A 1 86 ? 11.429 -8.834 13.647 1.00 63.97 86 LEU A N 1
ATOM 750 C CA . LEU A 1 86 ? 10.810 -8.515 14.942 1.00 63.97 86 LEU A CA 1
ATOM 751 C C . LEU A 1 86 ? 9.591 -7.584 14.803 1.00 63.97 86 LEU A C 1
ATOM 753 O O . LEU A 1 86 ? 8.669 -7.634 15.616 1.00 63.97 86 LEU A O 1
ATOM 757 N N . GLN A 1 87 ? 9.545 -6.764 13.755 1.00 69.12 87 GLN A N 1
ATOM 758 C CA . GLN A 1 87 ? 8.413 -5.880 13.479 1.00 69.12 87 GLN A CA 1
ATOM 759 C C . GLN A 1 87 ? 7.117 -6.657 13.182 1.00 69.12 87 GLN A C 1
ATOM 761 O O . GLN A 1 87 ? 6.034 -6.222 13.574 1.00 69.12 87 GLN A O 1
ATOM 766 N N . ILE A 1 88 ? 7.224 -7.828 12.547 1.00 77.88 88 ILE A N 1
ATOM 767 C CA . ILE A 1 88 ? 6.084 -8.678 12.172 1.00 77.88 88 ILE A CA 1
ATOM 768 C C . ILE A 1 88 ? 5.273 -9.135 13.403 1.00 77.88 88 ILE A C 1
ATOM 770 O O . ILE A 1 88 ? 4.081 -8.823 13.465 1.00 77.88 88 ILE A O 1
ATOM 774 N N . PRO A 1 89 ? 5.851 -9.831 14.409 1.00 78.69 89 PRO A N 1
ATOM 775 C CA . PRO A 1 89 ? 5.095 -10.251 15.584 1.00 78.69 89 PRO A CA 1
ATOM 776 C C . PRO A 1 89 ? 4.577 -9.059 16.395 1.00 78.69 89 PRO A C 1
ATOM 778 O O . PRO A 1 89 ? 3.485 -9.150 16.948 1.00 78.69 89 PRO A O 1
ATOM 781 N N . ILE A 1 90 ? 5.293 -7.927 16.429 1.00 72.31 90 ILE A N 1
ATOM 782 C CA . ILE A 1 90 ? 4.815 -6.708 17.102 1.00 72.31 90 ILE A CA 1
ATOM 783 C C . ILE A 1 90 ? 3.518 -6.205 16.457 1.00 72.31 90 ILE A C 1
ATOM 785 O O . ILE A 1 90 ? 2.547 -5.949 17.169 1.00 72.31 90 ILE A O 1
ATOM 789 N N . PHE A 1 91 ? 3.465 -6.099 15.127 1.00 77.31 91 PHE A N 1
ATOM 790 C CA . PHE A 1 91 ? 2.249 -5.676 14.429 1.00 77.31 91 PHE A CA 1
ATOM 791 C C . PHE A 1 91 ? 1.091 -6.658 14.613 1.00 77.31 91 PHE A C 1
ATOM 793 O O . PHE A 1 91 ? -0.026 -6.222 14.888 1.00 77.31 91 PHE A O 1
ATOM 800 N N . ILE A 1 92 ? 1.358 -7.966 14.572 1.00 81.06 92 ILE A N 1
ATOM 801 C CA . ILE A 1 92 ? 0.335 -8.989 14.833 1.00 81.06 92 ILE A CA 1
ATOM 802 C C . ILE A 1 92 ? -0.226 -8.857 16.258 1.00 81.06 92 ILE A C 1
ATOM 804 O O . ILE A 1 92 ? -1.443 -8.877 16.443 1.00 81.06 92 ILE A O 1
ATOM 808 N N . ILE A 1 93 ? 0.635 -8.683 17.269 1.00 77.69 93 ILE A N 1
ATOM 809 C CA . ILE A 1 93 ? 0.213 -8.508 18.668 1.00 77.69 93 ILE A CA 1
ATOM 810 C C . ILE A 1 93 ? -0.640 -7.245 18.825 1.00 77.69 93 ILE A C 1
ATOM 812 O O . ILE A 1 93 ? -1.674 -7.292 19.492 1.00 77.69 93 ILE A O 1
ATOM 816 N N . LEU A 1 94 ? -0.236 -6.129 18.212 1.00 77.06 94 LEU A N 1
ATOM 817 C CA . LEU A 1 94 ? -0.977 -4.868 18.285 1.00 77.06 94 LEU A CA 1
ATOM 818 C C . LEU A 1 94 ? -2.363 -4.975 17.635 1.00 77.06 94 LEU A C 1
ATOM 820 O O . LEU A 1 94 ? -3.347 -4.527 18.227 1.00 77.06 94 LEU A O 1
ATOM 824 N N . GLU A 1 95 ? -2.470 -5.604 16.462 1.00 85.75 95 GLU A N 1
ATOM 825 C CA . GLU A 1 95 ? -3.767 -5.828 15.809 1.00 85.75 95 GLU A CA 1
ATOM 826 C C . GLU A 1 95 ? -4.654 -6.789 16.612 1.00 85.75 95 GLU A C 1
ATOM 828 O O . GLU A 1 95 ? -5.848 -6.536 16.781 1.00 85.75 95 GLU A O 1
ATOM 833 N N . TYR A 1 96 ? -4.080 -7.841 17.202 1.00 86.31 96 TYR A N 1
ATOM 834 C CA . TYR A 1 96 ? -4.809 -8.743 18.096 1.00 86.31 96 TYR A CA 1
ATOM 835 C C . TYR A 1 96 ? -5.332 -8.028 19.353 1.00 86.31 96 TYR A C 1
ATOM 837 O O . TYR A 1 96 ? -6.488 -8.203 19.751 1.00 86.31 96 TYR A O 1
ATOM 845 N N . GLN A 1 97 ? -4.508 -7.184 19.981 1.00 78.94 97 GLN A N 1
ATOM 846 C CA . GLN A 1 97 ? -4.932 -6.366 21.118 1.00 78.94 97 GLN A CA 1
ATOM 847 C C . GLN A 1 97 ? -6.074 -5.423 20.736 1.00 78.94 97 GLN A C 1
ATOM 849 O O . GLN A 1 97 ? -7.041 -5.299 21.491 1.00 78.94 97 GLN A O 1
ATOM 854 N N . TRP A 1 98 ? -5.994 -4.789 19.564 1.00 87.38 98 TRP A N 1
ATOM 855 C CA . TRP A 1 98 ? -7.062 -3.928 19.072 1.00 87.38 98 TRP A CA 1
ATOM 856 C C . TRP A 1 98 ? -8.366 -4.702 18.827 1.00 87.38 98 TRP A C 1
ATOM 858 O O . TRP A 1 98 ? -9.417 -4.245 19.270 1.00 87.38 98 TRP A O 1
ATOM 868 N N . LEU A 1 99 ? -8.320 -5.896 18.224 1.00 87.94 99 LEU A N 1
ATOM 869 C CA . LEU A 1 99 ? -9.509 -6.744 18.038 1.00 87.94 99 LEU A CA 1
ATOM 870 C C . LEU A 1 99 ? -10.187 -7.093 19.373 1.00 87.94 99 LEU A C 1
ATOM 872 O O . LEU A 1 99 ? -11.412 -7.023 19.488 1.00 87.94 99 LEU A O 1
ATOM 876 N N . ASN A 1 100 ? -9.401 -7.377 20.415 1.00 86.44 100 ASN A N 1
ATOM 877 C CA . ASN A 1 100 ? -9.930 -7.584 21.765 1.00 86.44 100 ASN A CA 1
ATOM 878 C C . ASN A 1 100 ? -10.611 -6.325 22.328 1.00 86.44 100 ASN A C 1
ATOM 880 O O . ASN A 1 100 ? -11.647 -6.421 22.993 1.00 86.44 100 ASN A O 1
ATOM 884 N N . PHE A 1 101 ? -10.051 -5.135 22.083 1.00 84.00 101 PHE A N 1
ATOM 885 C CA . PHE A 1 101 ? -10.695 -3.875 22.462 1.00 84.00 101 PHE A CA 1
ATOM 886 C C . PHE A 1 101 ? -11.983 -3.636 21.681 1.00 84.00 101 PHE A C 1
ATOM 888 O O . PHE A 1 101 ? -12.996 -3.293 22.290 1.00 84.00 101 PHE A O 1
ATOM 895 N N . LEU A 1 102 ? -11.968 -3.870 20.369 1.00 89.69 102 LEU A N 1
ATOM 896 C CA . LEU A 1 102 ? -13.133 -3.756 19.502 1.00 89.69 102 LEU A CA 1
ATOM 897 C C . LEU A 1 102 ? -14.282 -4.620 20.025 1.00 89.69 102 LEU A C 1
ATOM 899 O O . LEU A 1 102 ? -15.390 -4.123 20.218 1.00 89.69 102 LEU A O 1
ATOM 903 N N . GLN A 1 103 ? -14.006 -5.889 20.332 1.00 90.31 103 GLN A N 1
ATOM 904 C CA . GLN A 1 103 ? -15.007 -6.799 20.876 1.00 90.31 103 GLN A CA 1
ATOM 905 C C . GLN A 1 103 ? -15.575 -6.276 22.200 1.00 90.31 103 GLN A C 1
ATOM 907 O O . GLN A 1 103 ? -16.793 -6.242 22.370 1.00 90.31 103 GLN A O 1
ATOM 912 N N . LYS A 1 104 ? -14.724 -5.808 23.122 1.00 89.31 104 LYS A N 1
ATOM 913 C CA . LYS A 1 104 ? -15.172 -5.235 24.404 1.00 89.31 104 LYS A CA 1
ATOM 914 C C . LYS A 1 104 ? -16.027 -3.980 24.230 1.00 89.31 104 LYS A C 1
ATOM 916 O O . LYS A 1 104 ? -16.954 -3.784 25.013 1.00 89.31 104 LYS A O 1
ATOM 921 N N . ILE A 1 105 ? -15.727 -3.145 23.236 1.00 89.44 105 ILE A N 1
ATOM 922 C CA . ILE A 1 105 ? -16.502 -1.936 22.929 1.00 89.44 105 ILE A CA 1
ATOM 923 C C . ILE A 1 105 ? -17.872 -2.316 22.366 1.00 89.44 105 ILE A C 1
ATOM 925 O O . ILE A 1 105 ? -18.881 -1.834 22.869 1.00 89.44 105 ILE A O 1
ATOM 929 N N . LEU A 1 106 ? -17.922 -3.222 21.386 1.00 88.69 106 LEU A N 1
ATOM 930 C CA . LEU A 1 106 ? -19.176 -3.652 20.757 1.00 88.69 106 LEU A CA 1
ATOM 931 C C . LEU A 1 106 ? -20.100 -4.416 21.718 1.00 88.69 106 LEU A C 1
ATOM 933 O O . LEU A 1 106 ? -21.316 -4.334 21.586 1.00 88.69 106 LEU A O 1
ATOM 937 N N . HIS A 1 107 ? -19.539 -5.114 22.710 1.00 91.25 107 HIS A N 1
ATOM 938 C CA . HIS A 1 107 ? -20.307 -5.764 23.781 1.00 91.25 107 HIS A CA 1
ATOM 939 C C . HIS A 1 107 ? -20.599 -4.837 24.973 1.00 91.25 107 HIS A C 1
ATOM 941 O O . HIS A 1 107 ? -21.165 -5.287 25.969 1.00 91.25 107 HIS A O 1
ATOM 947 N N . TYR A 1 108 ? -20.212 -3.559 24.905 1.00 89.38 108 TYR A N 1
ATOM 948 C CA . TYR A 1 108 ? -20.416 -2.565 25.965 1.00 89.38 108 TYR A CA 1
ATOM 949 C C . TYR A 1 108 ? -19.781 -2.935 27.319 1.00 89.38 108 TYR A C 1
ATOM 951 O O . TYR A 1 108 ? -20.255 -2.538 28.384 1.00 89.38 108 TYR A O 1
ATOM 959 N N . GLN A 1 109 ? -18.681 -3.692 27.298 1.00 88.94 109 GLN A N 1
ATOM 960 C CA . GLN A 1 109 ? -17.975 -4.177 28.493 1.00 88.94 109 GLN A CA 1
ATOM 961 C C . GLN A 1 109 ? -16.741 -3.337 28.858 1.00 88.94 109 GLN A C 1
ATOM 963 O O . GLN A 1 109 ? -16.081 -3.583 29.872 1.00 88.94 109 GLN A O 1
ATOM 968 N N . LEU A 1 110 ? -16.395 -2.336 28.047 1.00 85.19 110 LEU A N 1
ATOM 969 C CA . LEU A 1 110 ? -15.250 -1.469 28.289 1.00 85.19 110 LEU A CA 1
ATOM 970 C C . LEU A 1 110 ? -15.516 -0.504 29.460 1.00 85.19 110 LEU A C 1
ATOM 972 O O . LEU A 1 110 ? -16.158 0.534 29.311 1.00 85.19 110 LEU A O 1
ATOM 976 N N . LYS A 1 111 ? -14.955 -0.822 30.636 1.00 82.56 111 LYS A N 1
ATOM 977 C CA . LYS A 1 111 ? -15.072 -0.006 31.865 1.00 82.56 111 LYS A CA 1
ATOM 978 C C . LYS A 1 111 ? -14.578 1.436 31.701 1.00 82.56 111 LYS A C 1
ATOM 980 O O . LYS A 1 111 ? -15.064 2.326 32.391 1.00 82.56 111 LYS A O 1
ATOM 985 N N . ILE A 1 112 ? -13.630 1.663 30.793 1.00 77.44 112 ILE A N 1
ATOM 986 C CA . ILE A 1 112 ? -13.063 2.987 30.509 1.00 77.44 112 ILE A CA 1
ATOM 987 C C . ILE A 1 112 ? -14.154 3.952 30.027 1.00 77.44 112 ILE A C 1
ATOM 989 O O . ILE A 1 112 ? -14.226 5.073 30.518 1.00 77.44 112 ILE A O 1
ATOM 993 N N . ASN A 1 113 ? -15.063 3.510 29.158 1.00 82.31 113 ASN A N 1
ATOM 994 C CA . ASN A 1 113 ? -16.150 4.365 28.676 1.00 82.31 113 ASN A CA 1
ATOM 995 C C . ASN A 1 113 ? -17.145 4.723 29.780 1.00 82.31 113 ASN A C 1
ATOM 997 O O . ASN A 1 113 ? -17.617 5.854 29.830 1.00 82.31 113 ASN A O 1
ATOM 1001 N N . ASN A 1 114 ? -17.403 3.798 30.709 1.00 80.56 114 ASN A N 1
ATOM 1002 C CA . ASN A 1 114 ? -18.247 4.073 31.873 1.00 80.56 114 ASN A CA 1
ATOM 1003 C C . ASN A 1 114 ? -17.607 5.128 32.790 1.00 80.56 114 ASN A C 1
ATOM 1005 O O . ASN A 1 114 ? -18.316 5.963 33.348 1.00 80.56 114 ASN A O 1
ATOM 1009 N N . LEU A 1 115 ? -16.272 5.123 32.923 1.00 78.75 115 LEU A N 1
ATOM 1010 C CA . LEU A 1 115 ? -15.549 6.187 33.626 1.00 78.75 115 LEU A CA 1
ATOM 1011 C C . LEU A 1 115 ? -15.718 7.524 32.898 1.00 78.75 115 LEU A C 1
ATOM 1013 O O . LEU A 1 115 ? -16.107 8.500 33.533 1.00 78.75 115 LEU A O 1
ATOM 1017 N N . PHE A 1 116 ? -15.497 7.570 31.580 1.00 81.38 116 PHE A N 1
ATOM 1018 C CA . PHE A 1 116 ? -15.683 8.794 30.793 1.00 81.38 116 PHE A CA 1
ATOM 1019 C C . PHE A 1 116 ? -17.101 9.353 30.914 1.00 81.38 116 PHE A C 1
ATOM 1021 O O . PHE A 1 116 ? -17.254 10.543 31.170 1.00 81.38 116 PHE A O 1
ATOM 1028 N N . TYR A 1 117 ? -18.122 8.502 30.812 1.00 80.25 117 TYR A N 1
ATOM 1029 C CA . TYR A 1 117 ? -19.516 8.900 30.982 1.00 80.25 117 TYR A CA 1
ATOM 1030 C C . TYR A 1 117 ? -19.779 9.487 32.378 1.00 80.25 117 TYR A C 1
ATOM 1032 O O . TYR A 1 117 ? -20.296 10.599 32.495 1.00 80.25 117 TYR A O 1
ATOM 1040 N N . LYS A 1 118 ? -19.336 8.790 33.437 1.00 78.88 118 LYS A N 1
ATOM 1041 C CA . LYS A 1 118 ? -19.484 9.243 34.829 1.00 78.88 118 LYS A CA 1
ATOM 1042 C C . LYS A 1 118 ? -18.846 10.615 35.051 1.00 78.88 118 LYS A C 1
ATOM 1044 O O . LYS A 1 118 ? -19.461 11.478 35.667 1.00 78.88 118 LYS A O 1
ATOM 1049 N N . TYR A 1 119 ? -17.632 10.830 34.548 1.00 73.00 119 TYR A N 1
ATOM 1050 C CA . TYR A 1 119 ? -16.934 12.105 34.722 1.00 73.00 119 TYR A CA 1
ATOM 1051 C C . TYR A 1 119 ? -17.469 13.220 33.812 1.00 73.00 119 TYR A C 1
ATOM 1053 O O . TYR A 1 119 ? -17.337 14.391 34.161 1.00 73.00 119 TYR A O 1
ATOM 1061 N N . TYR A 1 120 ? -18.068 12.880 32.667 1.00 73.31 120 TYR A N 1
ATOM 1062 C CA . TYR A 1 120 ? -18.622 13.855 31.729 1.00 73.31 120 TYR A CA 1
ATOM 1063 C C . TYR A 1 120 ? -19.990 14.398 32.174 1.00 73.31 120 TYR A C 1
ATOM 1065 O O . TYR A 1 120 ? -20.206 15.602 32.074 1.00 73.31 120 TYR A O 1
ATOM 1073 N N . TYR A 1 121 ? -20.888 13.542 32.687 1.00 71.25 121 TYR A N 1
ATOM 1074 C CA . TYR A 1 121 ? -22.271 13.915 33.030 1.00 71.25 121 TYR A CA 1
ATOM 1075 C C . TYR A 1 121 ? -22.529 14.185 34.524 1.00 71.25 121 TYR A C 1
ATOM 1077 O O . TYR A 1 121 ? -23.419 14.967 34.840 1.00 71.25 121 TYR A O 1
ATOM 1085 N N . HIS A 1 122 ? -21.752 13.613 35.454 1.00 66.50 122 HIS A N 1
ATOM 1086 C CA . HIS A 1 122 ? -21.883 13.883 36.901 1.00 66.50 122 HIS A CA 1
ATOM 1087 C C . HIS A 1 122 ? -20.822 14.862 37.426 1.00 66.50 122 HIS A C 1
ATOM 1089 O O . HIS A 1 122 ? -20.319 14.735 38.543 1.00 66.50 122 HIS A O 1
ATOM 1095 N N . SER A 1 123 ? -20.458 15.862 36.621 1.00 58.28 123 SER A N 1
ATOM 1096 C CA . SER A 1 123 ? -19.410 16.827 36.972 1.00 58.28 123 SER A CA 1
ATOM 1097 C C . SER A 1 123 ? -19.776 17.800 38.101 1.00 58.28 123 SER A C 1
ATOM 1099 O O . SER A 1 123 ? -18.884 18.501 38.587 1.00 58.28 123 SER A O 1
ATOM 1101 N N . ASP A 1 124 ? -21.045 17.851 38.519 1.00 57.44 124 ASP A N 1
ATOM 1102 C CA . ASP A 1 124 ? -21.535 18.811 39.514 1.00 57.44 124 ASP A CA 1
ATOM 1103 C C . ASP A 1 124 ? -21.152 18.437 40.956 1.00 57.44 124 ASP A C 1
ATOM 1105 O O . ASP A 1 124 ? -20.697 19.313 41.692 1.00 57.44 124 ASP A O 1
ATOM 1109 N N . ASP A 1 125 ? -21.148 17.147 41.319 1.00 53.50 125 ASP A N 1
ATOM 1110 C CA . ASP A 1 125 ? -20.585 16.662 42.599 1.00 53.50 125 ASP A CA 1
ATOM 1111 C C . ASP A 1 125 ? -19.046 16.734 42.626 1.00 53.50 125 ASP A C 1
ATOM 1113 O O . ASP A 1 125 ? -18.407 16.815 43.676 1.00 53.50 125 ASP A O 1
ATOM 1117 N N . TYR A 1 126 ? -18.416 16.767 41.449 1.00 50.34 126 TYR A N 1
ATOM 1118 C CA . TYR A 1 126 ? -16.964 16.864 41.305 1.00 50.34 126 TYR A CA 1
ATOM 1119 C C . TYR A 1 126 ? -16.428 18.284 41.560 1.00 50.34 126 TYR A C 1
ATOM 1121 O O . TYR A 1 126 ? -15.213 18.469 41.645 1.00 50.34 126 TYR A O 1
ATOM 1129 N N . ASN A 1 127 ? -17.304 19.291 41.697 1.00 52.53 127 ASN A N 1
ATOM 1130 C CA . ASN A 1 127 ? -16.936 20.680 41.995 1.00 52.53 127 ASN A CA 1
ATOM 1131 C C . ASN A 1 127 ? -16.297 20.881 43.379 1.00 52.53 127 ASN A C 1
ATOM 1133 O O . ASN A 1 127 ? -15.554 21.845 43.555 1.00 52.53 127 ASN A O 1
ATOM 1137 N N . GLN A 1 128 ? -16.480 19.957 44.327 1.00 53.97 128 GLN A N 1
ATOM 1138 C CA . GLN A 1 128 ? -15.893 20.076 45.669 1.00 53.97 128 GLN A CA 1
ATOM 1139 C C . GLN A 1 128 ? -14.452 19.548 45.788 1.00 53.97 128 GLN A C 1
ATOM 1141 O O . GLN A 1 128 ? -13.697 20.038 46.622 1.00 53.97 128 GLN A O 1
ATOM 1146 N N . LEU A 1 129 ? -14.000 18.638 44.915 1.00 53.78 129 LEU A N 1
ATOM 1147 C CA . LEU A 1 129 ? -12.609 18.140 44.921 1.00 53.78 129 LEU A CA 1
ATOM 1148 C C . LEU A 1 129 ? -11.626 19.051 44.134 1.00 53.78 129 LEU A C 1
ATOM 1150 O O . LEU A 1 129 ? -10.459 18.706 43.93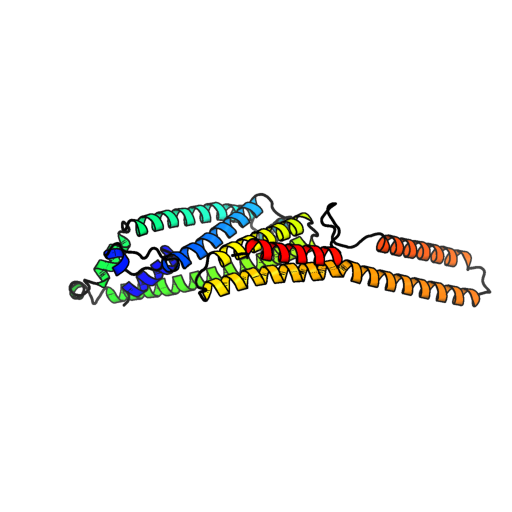7 1.00 53.78 129 LEU A O 1
ATOM 1154 N N . LYS A 1 130 ? -12.110 20.193 43.618 1.00 61.12 130 LYS A N 1
ATOM 1155 C CA . LYS A 1 130 ? -11.832 20.627 42.237 1.00 61.12 130 LYS A CA 1
ATOM 1156 C C . LYS A 1 130 ? -10.684 21.611 41.993 1.00 61.12 130 LYS A C 1
ATOM 1158 O O . LYS A 1 130 ? -10.142 21.581 40.894 1.00 61.12 130 LYS A O 1
ATOM 1163 N N . SER A 1 131 ? -10.246 22.474 42.912 1.00 58.16 131 SER A N 1
ATOM 1164 C CA . SER A 1 131 ? -9.290 23.521 42.475 1.00 58.16 131 SER A CA 1
ATOM 1165 C C . SER A 1 131 ? -7.842 23.028 42.334 1.00 58.16 131 SER A C 1
ATOM 1167 O O . SER A 1 131 ? -7.148 23.418 41.396 1.00 58.16 131 SER A O 1
ATOM 1169 N N . LYS A 1 132 ? -7.378 22.129 43.215 1.00 61.75 132 LYS A N 1
ATOM 1170 C CA . LYS A 1 132 ? -5.941 21.813 43.316 1.00 61.75 132 LYS A CA 1
ATOM 1171 C C . LYS A 1 132 ? -5.443 20.807 42.273 1.00 61.75 132 LYS A C 1
ATOM 1173 O O . LYS A 1 132 ? -4.325 20.941 41.791 1.00 61.75 132 LYS A O 1
ATOM 1178 N N . TYR A 1 133 ? -6.259 19.820 41.896 1.00 65.31 133 TYR A N 1
ATOM 1179 C CA . TYR A 1 133 ? -5.834 18.728 41.002 1.00 65.31 133 TYR A CA 1
ATOM 1180 C C . TYR A 1 133 ? -6.225 18.919 39.539 1.00 65.31 133 TYR A C 1
ATOM 1182 O O . TYR A 1 133 ? -5.602 18.312 38.668 1.00 65.31 133 TYR A O 1
ATOM 1190 N N . ILE A 1 134 ? -7.197 19.789 39.241 1.00 69.12 134 ILE A N 1
ATOM 1191 C CA . ILE A 1 134 ? -7.571 20.075 37.851 1.00 69.12 134 ILE A CA 1
ATOM 1192 C C . ILE A 1 134 ? -6.390 20.624 37.074 1.00 69.12 134 ILE A C 1
ATOM 1194 O O . ILE A 1 134 ? -6.190 20.197 35.944 1.00 69.12 134 ILE A O 1
ATOM 1198 N N . HIS A 1 135 ? -5.583 21.499 37.676 1.00 68.94 135 HIS A N 1
ATOM 1199 C CA . HIS A 1 135 ? -4.445 22.083 36.976 1.00 68.94 135 HIS A CA 1
ATOM 1200 C C . HIS A 1 135 ? -3.402 21.027 36.572 1.00 68.94 135 HIS A C 1
ATOM 1202 O O . HIS A 1 135 ? -2.889 21.057 35.458 1.00 68.94 135 HIS A O 1
ATOM 1208 N N . TYR A 1 136 ? -3.152 20.029 37.427 1.00 74.44 136 TYR A N 1
ATOM 1209 C CA . TYR A 1 136 ? -2.268 18.909 37.091 1.00 74.44 136 TYR A CA 1
ATOM 1210 C C . TYR A 1 136 ? -2.870 18.000 36.018 1.00 74.44 136 TYR A C 1
ATOM 1212 O O . TYR A 1 136 ? -2.164 17.567 35.110 1.00 74.44 136 TYR A O 1
ATOM 1220 N N . TYR A 1 137 ? -4.176 17.735 36.087 1.00 66.94 137 TYR A N 1
ATOM 1221 C CA . TYR A 1 137 ? -4.859 16.869 35.128 1.00 66.94 137 TYR A CA 1
ATOM 1222 C C . TYR A 1 137 ? -4.952 17.516 33.739 1.00 66.94 137 TYR A C 1
ATOM 1224 O O . TYR A 1 137 ? -4.696 16.860 32.731 1.00 66.94 137 TYR A O 1
ATOM 1232 N N . THR A 1 138 ? -5.241 18.819 33.667 1.00 68.62 138 THR A N 1
ATOM 1233 C CA . THR A 1 138 ? -5.228 19.567 32.403 1.00 68.62 138 THR A CA 1
ATOM 1234 C C . THR A 1 138 ? -3.834 19.650 31.815 1.00 68.62 138 THR A C 1
ATOM 1236 O O . THR A 1 138 ? -3.681 19.463 30.610 1.00 68.62 138 THR A O 1
ATOM 1239 N N . HIS A 1 139 ? -2.813 19.857 32.649 1.00 75.06 139 HIS A N 1
ATOM 1240 C CA . HIS A 1 139 ? -1.430 19.850 32.195 1.00 75.06 139 HIS A CA 1
ATOM 1241 C C . HIS A 1 139 ? -1.023 18.475 31.645 1.00 75.06 139 HIS A C 1
ATOM 1243 O O . HIS A 1 139 ? -0.465 18.390 30.553 1.00 75.06 139 HIS A O 1
ATOM 1249 N N . TYR A 1 140 ? -1.389 17.391 32.334 1.00 74.00 140 TYR A N 1
ATOM 1250 C CA . TYR A 1 140 ? -1.123 16.024 31.886 1.00 74.00 140 TYR A CA 1
ATOM 1251 C C . TYR A 1 140 ? -1.813 15.699 30.554 1.00 74.00 140 TYR A C 1
ATOM 1253 O O . TYR A 1 140 ? -1.185 15.167 29.639 1.00 74.00 140 TYR A O 1
ATOM 1261 N N . ILE A 1 141 ? -3.083 16.079 30.400 1.00 70.62 141 ILE A N 1
ATOM 1262 C CA . ILE A 1 141 ? -3.833 15.883 29.152 1.00 70.62 141 ILE A CA 1
ATOM 1263 C C . ILE A 1 141 ? -3.231 16.703 28.015 1.00 70.62 141 ILE A C 1
ATOM 1265 O O . ILE A 1 141 ? -3.115 16.208 26.895 1.00 70.62 141 ILE A O 1
ATOM 1269 N N . HIS A 1 142 ? -2.801 17.933 28.291 1.00 74.50 142 HIS A N 1
ATOM 1270 C CA . HIS A 1 142 ? -2.153 18.774 27.293 1.00 74.50 142 HIS A CA 1
ATOM 1271 C C . HIS A 1 142 ? -0.804 18.189 26.844 1.00 74.50 142 HIS A C 1
ATOM 1273 O O . HIS A 1 142 ? -0.514 18.154 25.647 1.00 74.50 142 HIS A O 1
ATOM 1279 N N . ILE A 1 143 ? -0.004 17.664 27.779 1.00 74.50 143 ILE A N 1
ATOM 1280 C CA . ILE A 1 143 ? 1.233 16.933 27.467 1.00 74.50 143 ILE A CA 1
ATOM 1281 C C . ILE A 1 143 ? 0.917 15.707 26.604 1.00 74.50 143 ILE A C 1
ATOM 1283 O O . ILE A 1 143 ? 1.514 15.537 25.542 1.00 74.50 143 ILE A O 1
ATOM 1287 N N . TYR A 1 144 ? -0.062 14.891 27.000 1.00 73.81 144 TYR A N 1
ATOM 1288 C CA . TYR A 1 144 ? -0.465 13.703 26.245 1.00 73.81 144 TYR A CA 1
ATOM 1289 C C . TYR A 1 144 ? -0.959 14.049 24.834 1.00 73.81 144 TYR A C 1
ATOM 1291 O O . TYR A 1 144 ? -0.634 13.360 23.868 1.00 73.81 144 TYR A O 1
ATOM 1299 N N . HIS A 1 145 ? -1.697 15.149 24.691 1.00 71.94 145 HIS A N 1
ATOM 1300 C CA . HIS A 1 145 ? -2.156 15.671 23.409 1.00 71.94 145 HIS A CA 1
ATOM 1301 C C . HIS A 1 145 ? -0.985 16.070 22.501 1.00 71.94 145 HIS A C 1
ATOM 1303 O O . HIS A 1 145 ? -0.963 15.708 21.321 1.00 71.94 145 HIS A O 1
ATOM 1309 N N . ILE A 1 146 ? -0.001 16.803 23.036 1.00 75.19 146 ILE A N 1
ATOM 1310 C CA . ILE A 1 146 ? 1.209 17.173 22.289 1.00 75.19 146 ILE A CA 1
ATOM 1311 C C . ILE A 1 146 ? 1.952 15.910 21.851 1.00 75.19 146 ILE A C 1
ATOM 1313 O O . ILE A 1 146 ? 2.255 15.769 20.666 1.00 75.19 146 ILE A O 1
ATOM 1317 N N . ILE A 1 147 ? 2.184 14.973 22.774 1.00 72.00 147 ILE A N 1
ATOM 1318 C CA . ILE A 1 147 ? 2.871 13.707 22.492 1.00 72.00 147 ILE A CA 1
ATOM 1319 C C . ILE A 1 147 ? 2.128 12.923 21.405 1.00 72.00 147 ILE A C 1
ATOM 1321 O O . ILE A 1 147 ? 2.741 12.511 20.426 1.00 72.00 147 ILE A O 1
ATOM 1325 N N . SER A 1 148 ? 0.807 12.783 21.511 1.00 64.81 148 SER A N 1
ATOM 1326 C CA . SER A 1 148 ? -0.009 12.053 20.533 1.00 64.81 148 SER A CA 1
ATOM 1327 C C . SER A 1 148 ? 0.041 12.697 19.145 1.00 64.81 148 SER A C 1
ATOM 1329 O O . SER A 1 148 ? 0.190 11.994 18.147 1.00 64.81 148 SER A O 1
ATOM 1331 N N . LYS A 1 149 ? -0.005 14.036 19.055 1.00 67.81 149 LYS A N 1
ATOM 1332 C CA . LYS A 1 149 ? 0.163 14.751 17.777 1.00 67.81 149 LYS A CA 1
ATOM 1333 C C . LYS A 1 149 ? 1.555 14.558 17.183 1.00 67.81 149 LYS A C 1
ATOM 1335 O O . LYS A 1 149 ? 1.673 14.433 15.965 1.00 67.81 149 LYS A O 1
ATOM 1340 N N . ILE A 1 150 ? 2.596 14.549 18.015 1.00 73.31 150 ILE A N 1
ATOM 1341 C CA . ILE A 1 150 ? 3.967 14.281 17.571 1.00 73.31 150 ILE A CA 1
ATOM 1342 C C . ILE A 1 150 ? 4.068 12.848 17.041 1.00 73.31 150 ILE A C 1
ATOM 1344 O O . ILE A 1 150 ? 4.526 12.660 15.918 1.00 73.31 150 ILE A O 1
ATOM 1348 N N . ILE A 1 151 ? 3.562 11.860 17.784 1.00 69.12 151 ILE A N 1
ATOM 1349 C CA . ILE A 1 151 ? 3.548 10.453 17.365 1.00 69.12 151 ILE A CA 1
ATOM 1350 C C . ILE A 1 151 ? 2.777 10.281 16.052 1.00 69.12 151 ILE A C 1
ATOM 1352 O O . ILE A 1 151 ? 3.279 9.614 15.154 1.00 69.12 151 ILE A O 1
ATOM 1356 N N . LEU A 1 152 ? 1.611 10.918 15.886 1.00 62.19 152 LEU A N 1
ATOM 1357 C CA . LEU A 1 152 ? 0.848 10.847 14.635 1.00 62.19 152 LEU A CA 1
ATOM 1358 C C . LEU A 1 152 ? 1.620 11.440 13.457 1.00 62.19 152 LEU A C 1
ATOM 1360 O O . LEU A 1 152 ? 1.637 10.850 12.381 1.00 62.19 152 LEU A O 1
ATOM 1364 N N . LYS A 1 153 ? 2.258 12.601 13.641 1.00 66.12 153 LYS A N 1
ATOM 1365 C CA . LYS A 1 153 ? 3.078 13.215 12.590 1.00 66.12 153 LYS A CA 1
ATOM 1366 C C . LYS A 1 153 ? 4.254 12.318 12.219 1.00 66.12 153 LYS A C 1
ATOM 1368 O O . LYS A 1 153 ? 4.511 12.142 11.035 1.00 66.12 153 LYS A O 1
ATOM 1373 N N . ILE A 1 154 ? 4.919 11.717 13.207 1.00 64.00 154 ILE A N 1
ATOM 1374 C CA . ILE A 1 154 ? 5.993 10.746 12.976 1.00 64.00 154 ILE A CA 1
ATOM 1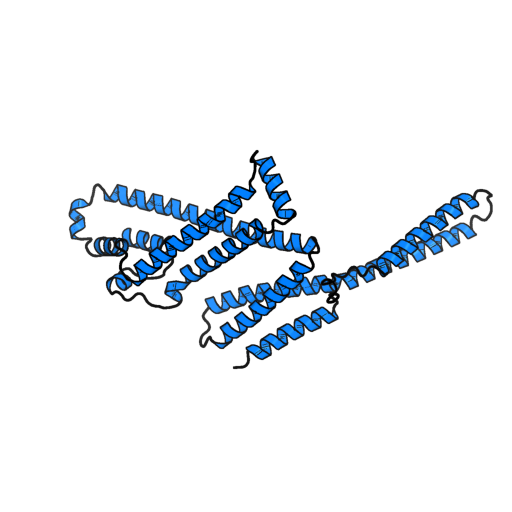375 C C . ILE A 1 154 ? 5.449 9.534 12.214 1.00 64.00 154 ILE A C 1
ATOM 1377 O O . ILE A 1 154 ? 6.013 9.177 11.189 1.00 64.00 154 ILE A O 1
ATOM 1381 N N . LEU A 1 155 ? 4.329 8.948 12.642 1.00 57.09 155 LEU A N 1
ATOM 1382 C CA . LEU A 1 155 ? 3.707 7.801 11.977 1.00 57.09 155 LEU A CA 1
ATOM 1383 C C . LEU A 1 155 ? 3.312 8.124 10.529 1.00 57.09 155 LEU A C 1
ATOM 1385 O O . LEU A 1 155 ? 3.561 7.321 9.638 1.00 57.09 155 LEU A O 1
ATOM 1389 N N . LEU A 1 156 ? 2.738 9.305 10.281 1.00 57.06 156 LEU A N 1
ATOM 1390 C CA . LEU A 1 156 ? 2.383 9.769 8.940 1.00 57.06 156 LEU A CA 1
ATOM 1391 C C . LEU A 1 156 ? 3.629 9.937 8.063 1.00 57.06 156 LEU A C 1
ATOM 1393 O O . LEU A 1 156 ? 3.624 9.506 6.915 1.00 57.06 156 LEU A O 1
ATOM 1397 N N . ILE A 1 157 ? 4.702 10.520 8.606 1.00 60.97 157 ILE A N 1
ATOM 1398 C CA . ILE A 1 157 ? 5.988 10.636 7.909 1.00 60.97 157 ILE A CA 1
ATOM 1399 C C . ILE A 1 157 ? 6.545 9.243 7.597 1.00 60.97 157 ILE A C 1
ATOM 1401 O O . ILE A 1 157 ? 6.956 9.010 6.466 1.00 60.97 157 ILE A O 1
ATOM 1405 N N . VAL A 1 158 ? 6.499 8.299 8.543 1.00 57.22 158 VAL A N 1
ATOM 1406 C CA . VAL A 1 158 ? 6.928 6.908 8.319 1.00 57.22 158 VAL A CA 1
ATOM 1407 C C . VAL A 1 158 ? 6.081 6.234 7.238 1.00 57.22 158 VAL A C 1
ATOM 1409 O O . VAL A 1 158 ? 6.645 5.556 6.388 1.00 57.22 158 VAL A O 1
ATOM 1412 N N . LEU A 1 159 ? 4.763 6.455 7.211 1.00 51.28 159 LEU A N 1
ATOM 1413 C CA . LEU A 1 159 ? 3.861 5.897 6.195 1.00 51.28 159 LEU A CA 1
ATOM 1414 C C . LEU A 1 159 ? 4.117 6.492 4.798 1.00 51.28 159 LEU A C 1
ATOM 1416 O O . LEU A 1 159 ? 4.083 5.785 3.795 1.00 51.28 159 LEU A O 1
ATOM 1420 N N . ILE A 1 160 ? 4.389 7.797 4.716 1.00 57.81 160 ILE A N 1
ATOM 1421 C CA . ILE A 1 160 ? 4.756 8.457 3.455 1.00 57.81 160 ILE A CA 1
ATOM 1422 C C . ILE A 1 160 ? 6.116 7.941 2.979 1.00 57.81 160 ILE A C 1
ATOM 1424 O O . ILE A 1 160 ? 6.260 7.593 1.810 1.00 57.81 160 ILE A O 1
ATOM 1428 N N . LEU A 1 161 ? 7.101 7.846 3.877 1.00 56.66 161 LEU A N 1
ATOM 1429 C CA . LEU A 1 161 ? 8.422 7.304 3.564 1.00 56.66 161 LEU A CA 1
ATOM 1430 C C . LEU A 1 161 ? 8.342 5.835 3.141 1.00 56.66 161 LEU A C 1
ATOM 1432 O O . LEU A 1 161 ? 9.016 5.465 2.185 1.00 56.66 161 LEU A O 1
ATOM 1436 N N . SER A 1 162 ? 7.499 5.012 3.774 1.00 52.06 162 SER A N 1
ATOM 1437 C CA . SER A 1 162 ? 7.303 3.615 3.375 1.00 52.06 162 SER A CA 1
ATOM 1438 C C . SER A 1 162 ? 6.593 3.495 2.026 1.00 52.06 162 SER A C 1
ATOM 1440 O O . SER A 1 162 ? 6.974 2.652 1.221 1.00 52.06 162 SER A O 1
ATOM 1442 N N . GLY A 1 163 ? 5.625 4.369 1.730 1.00 56.38 163 GLY A N 1
ATOM 1443 C CA . GLY A 1 163 ? 4.977 4.447 0.418 1.00 56.38 163 GLY A CA 1
ATOM 1444 C C . GLY A 1 163 ? 5.940 4.873 -0.694 1.00 56.38 163 GLY A C 1
ATOM 1445 O O . GLY A 1 163 ? 5.997 4.231 -1.740 1.00 56.38 163 GLY A O 1
ATOM 1446 N N . LEU A 1 164 ? 6.752 5.909 -0.457 1.00 60.00 164 LEU A N 1
ATOM 1447 C CA . LEU A 1 164 ? 7.803 6.345 -1.385 1.00 60.00 164 LEU A CA 1
ATOM 1448 C C . LEU A 1 164 ? 8.865 5.260 -1.580 1.00 60.00 164 LEU A C 1
ATOM 1450 O O . LEU A 1 164 ? 9.283 5.009 -2.709 1.00 60.00 164 LEU A O 1
ATOM 1454 N N . PHE A 1 165 ? 9.261 4.586 -0.499 1.00 55.28 165 PHE A N 1
ATOM 1455 C CA . PHE A 1 165 ? 10.169 3.449 -0.554 1.00 55.28 165 PHE A CA 1
ATOM 1456 C C . PHE A 1 165 ? 9.569 2.293 -1.360 1.00 55.28 165 PHE A C 1
ATOM 1458 O O . PHE A 1 165 ? 10.268 1.731 -2.190 1.00 55.28 165 PHE A O 1
ATOM 1465 N N . GLY A 1 166 ? 8.274 2.003 -1.196 1.00 59.19 166 GLY A N 1
ATOM 1466 C CA . GLY A 1 166 ? 7.541 1.004 -1.977 1.00 59.19 166 GLY A CA 1
ATOM 1467 C C . GLY A 1 166 ? 7.465 1.332 -3.473 1.00 59.19 166 GLY A C 1
ATOM 1468 O O . GLY A 1 166 ? 7.642 0.456 -4.313 1.00 59.19 166 GLY A O 1
ATOM 1469 N N . ILE A 1 167 ? 7.256 2.602 -3.833 1.00 64.25 167 ILE A N 1
ATOM 1470 C CA . ILE A 1 167 ? 7.307 3.054 -5.235 1.00 64.25 167 ILE A CA 1
ATOM 1471 C C . ILE A 1 167 ? 8.736 2.934 -5.781 1.00 64.25 167 ILE A C 1
ATOM 1473 O O . ILE A 1 167 ? 8.941 2.537 -6.926 1.00 64.25 167 ILE A O 1
ATOM 1477 N N . PHE A 1 168 ? 9.742 3.258 -4.969 1.00 64.88 168 PHE A N 1
ATOM 1478 C CA . PHE A 1 168 ? 11.139 3.157 -5.371 1.00 64.88 168 PHE A CA 1
ATOM 1479 C C . PHE A 1 168 ? 11.589 1.703 -5.555 1.00 64.88 168 PHE A C 1
ATOM 1481 O O . PHE A 1 168 ? 12.231 1.393 -6.557 1.00 64.88 168 PHE A O 1
ATOM 1488 N N . THR A 1 169 ? 11.224 0.795 -4.643 1.00 58.19 169 THR A N 1
ATOM 1489 C CA . THR A 1 169 ? 11.473 -0.645 -4.797 1.00 58.19 169 THR A CA 1
ATOM 1490 C C . THR A 1 169 ? 10.738 -1.195 -6.011 1.00 58.19 169 THR A C 1
ATOM 1492 O O . THR A 1 169 ? 11.345 -1.932 -6.779 1.00 58.19 169 THR A O 1
ATOM 1495 N N . PHE A 1 170 ? 9.500 -0.757 -6.261 1.00 60.72 170 PHE A N 1
ATOM 1496 C CA . PHE A 1 170 ? 8.741 -1.099 -7.467 1.00 60.72 170 PHE A CA 1
ATOM 1497 C C . PHE A 1 170 ? 9.483 -0.694 -8.751 1.00 60.72 170 PHE A C 1
ATOM 1499 O O . PHE A 1 170 ? 9.622 -1.499 -9.670 1.00 60.72 170 PHE A O 1
ATOM 1506 N N . ILE A 1 171 ? 10.007 0.535 -8.817 1.00 64.12 171 ILE A N 1
ATOM 1507 C CA . ILE A 1 171 ? 10.799 1.006 -9.965 1.00 64.12 171 ILE A CA 1
ATOM 1508 C C . ILE A 1 171 ? 12.116 0.222 -10.075 1.00 64.12 171 ILE A C 1
ATOM 1510 O O . ILE A 1 171 ? 12.525 -0.131 -11.176 1.00 64.12 171 ILE A O 1
ATOM 1514 N N . SER A 1 172 ? 12.774 -0.074 -8.955 1.00 60.31 172 SER A N 1
ATOM 1515 C CA . SER A 1 172 ? 14.033 -0.828 -8.919 1.00 60.31 172 SER A CA 1
ATOM 1516 C C . SER A 1 172 ? 13.858 -2.268 -9.417 1.00 60.31 172 SER A C 1
ATOM 1518 O O . SER A 1 172 ? 14.621 -2.720 -10.268 1.00 60.31 172 SER A O 1
ATOM 1520 N N . GLU A 1 173 ? 12.816 -2.970 -8.965 1.00 61.19 173 GLU A N 1
ATOM 1521 C CA . GLU A 1 173 ? 12.488 -4.328 -9.421 1.00 61.19 173 GLU A CA 1
ATOM 1522 C C . GLU A 1 173 ? 12.043 -4.354 -10.885 1.00 61.19 173 GLU A C 1
ATOM 1524 O O . GLU A 1 173 ? 12.395 -5.275 -11.627 1.00 61.19 173 GLU A O 1
ATOM 1529 N N . PHE A 1 174 ? 11.351 -3.304 -11.333 1.00 60.47 174 PHE A N 1
ATOM 1530 C CA . PHE A 1 174 ? 11.040 -3.100 -12.741 1.00 60.47 174 PHE A CA 1
ATOM 1531 C C . PHE A 1 174 ? 12.313 -2.928 -13.595 1.00 60.47 174 PHE A C 1
ATOM 1533 O O . PHE A 1 174 ? 12.455 -3.569 -14.636 1.00 60.47 174 PHE A O 1
ATOM 1540 N N . MET A 1 175 ? 13.277 -2.121 -13.140 1.00 59.78 175 MET A N 1
ATOM 1541 C CA . MET A 1 175 ? 14.562 -1.923 -13.830 1.00 59.78 175 MET A CA 1
ATOM 1542 C C . MET A 1 175 ? 15.453 -3.170 -13.785 1.00 59.78 175 MET A C 1
ATOM 1544 O O . MET A 1 175 ? 16.224 -3.401 -14.715 1.00 59.78 175 MET A O 1
ATOM 1548 N N . ALA A 1 176 ? 15.317 -4.003 -12.750 1.00 61.88 176 ALA A N 1
ATOM 1549 C CA . ALA A 1 176 ? 15.985 -5.298 -12.641 1.00 61.88 176 ALA A CA 1
ATOM 1550 C C . ALA A 1 176 ? 15.443 -6.348 -13.630 1.00 61.88 176 ALA A C 1
ATOM 1552 O O . ALA A 1 176 ? 15.925 -7.479 -13.646 1.00 61.88 176 ALA A O 1
ATOM 1553 N N . ASN A 1 177 ? 14.479 -5.973 -14.480 1.00 59.16 177 ASN A N 1
ATOM 1554 C CA . ASN A 1 177 ? 13.957 -6.795 -15.565 1.00 59.16 177 ASN A CA 1
ATOM 1555 C C . ASN A 1 177 ? 13.327 -8.108 -15.065 1.00 59.16 177 ASN A C 1
ATOM 1557 O O . ASN A 1 177 ? 13.328 -9.125 -15.762 1.00 59.16 177 ASN A O 1
ATOM 1561 N N . ASN A 1 178 ? 12.782 -8.092 -13.842 1.00 60.34 178 ASN A N 1
ATOM 1562 C CA . ASN A 1 178 ? 12.098 -9.244 -13.272 1.00 60.34 178 ASN A CA 1
ATOM 1563 C C . ASN A 1 178 ? 10.738 -9.412 -13.953 1.00 60.34 178 ASN A C 1
ATOM 1565 O O . ASN A 1 178 ? 9.722 -8.839 -13.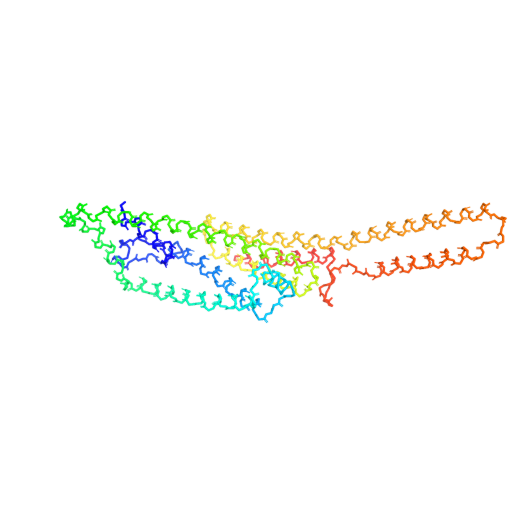572 1.00 60.34 178 ASN A O 1
ATOM 1569 N N . ILE A 1 179 ? 10.737 -10.234 -14.990 1.00 59.91 179 ILE A N 1
ATOM 1570 C CA . ILE A 1 179 ? 9.582 -10.643 -15.790 1.00 59.91 179 ILE A CA 1
ATOM 1571 C C . ILE A 1 179 ? 8.390 -11.076 -14.920 1.00 59.91 179 ILE A C 1
ATOM 1573 O O . ILE A 1 179 ? 7.244 -10.732 -15.205 1.00 59.91 179 ILE A O 1
ATOM 1577 N N . THR A 1 180 ? 8.667 -11.790 -13.829 1.00 59.78 180 THR A N 1
ATOM 1578 C CA . THR A 1 180 ? 7.672 -12.258 -12.855 1.00 59.78 180 THR A CA 1
ATOM 1579 C C . THR A 1 180 ? 6.926 -11.110 -12.181 1.00 59.78 180 THR A C 1
ATOM 1581 O O . THR A 1 180 ? 5.724 -11.209 -11.945 1.00 59.78 180 THR A O 1
ATOM 1584 N N . PHE A 1 181 ? 7.608 -9.995 -11.925 1.00 63.75 181 PHE A N 1
ATOM 1585 C CA . PHE A 1 181 ? 7.032 -8.816 -11.291 1.00 63.75 181 PHE A CA 1
ATOM 1586 C C . PHE A 1 181 ? 5.996 -8.137 -12.190 1.00 63.75 181 PHE A C 1
ATOM 1588 O O . PHE A 1 181 ? 4.893 -7.832 -11.741 1.00 63.75 181 PHE A O 1
ATOM 1595 N N . ILE A 1 182 ? 6.305 -7.977 -13.481 1.00 64.81 182 ILE A N 1
ATOM 1596 C CA . ILE A 1 182 ? 5.389 -7.382 -14.467 1.00 64.81 182 ILE A CA 1
ATOM 1597 C C . ILE A 1 182 ? 4.087 -8.197 -14.539 1.00 64.81 182 ILE A C 1
ATOM 1599 O O . ILE A 1 182 ? 2.996 -7.628 -14.465 1.00 64.81 182 ILE A O 1
ATOM 1603 N N . SER A 1 183 ? 4.189 -9.530 -14.579 1.00 62.66 183 SER A N 1
ATOM 1604 C CA . SER A 1 183 ? 3.020 -10.418 -14.584 1.00 62.66 183 SER A CA 1
ATOM 1605 C C . SER A 1 183 ? 2.193 -10.330 -13.292 1.00 62.66 183 SER A C 1
ATOM 1607 O O . SER A 1 183 ? 0.964 -10.313 -13.354 1.00 62.66 183 SER A O 1
ATOM 1609 N N . ILE A 1 184 ? 2.834 -10.222 -12.122 1.00 67.19 184 ILE A N 1
ATOM 1610 C CA . ILE A 1 184 ? 2.138 -10.050 -10.833 1.00 67.19 184 ILE A CA 1
ATOM 1611 C C . ILE A 1 184 ? 1.383 -8.716 -10.794 1.00 67.19 184 ILE A C 1
ATOM 1613 O O . ILE A 1 184 ? 0.225 -8.676 -10.373 1.00 67.19 184 ILE A O 1
ATOM 1617 N N . VAL A 1 185 ? 2.000 -7.635 -11.277 1.00 67.88 185 VAL A N 1
ATOM 1618 C CA . VAL A 1 185 ? 1.367 -6.309 -11.362 1.00 67.88 185 VAL A CA 1
ATOM 1619 C C . VAL A 1 185 ? 0.166 -6.327 -12.310 1.00 67.88 185 VAL A C 1
ATOM 1621 O O . VAL A 1 185 ? -0.852 -5.700 -12.021 1.00 67.88 185 VAL A O 1
ATOM 1624 N N . GLU A 1 186 ? 0.242 -7.074 -13.414 1.00 68.19 186 GLU A N 1
ATOM 1625 C CA . GLU A 1 186 ? -0.878 -7.244 -14.346 1.00 68.19 186 GLU A CA 1
ATOM 1626 C C . GLU A 1 186 ? -2.048 -8.025 -13.732 1.00 68.19 186 GLU A C 1
ATOM 1628 O O . GLU A 1 186 ? -3.207 -7.627 -13.854 1.00 68.19 186 GLU A O 1
ATOM 1633 N N . ILE A 1 187 ? -1.762 -9.129 -13.041 1.00 73.56 187 ILE A N 1
ATOM 1634 C CA . ILE A 1 187 ? -2.794 -9.912 -12.351 1.00 73.56 187 ILE A CA 1
ATOM 1635 C C . ILE A 1 187 ? -3.439 -9.060 -11.249 1.00 73.56 187 ILE A C 1
ATOM 1637 O O . ILE A 1 187 ? -4.666 -9.000 -11.147 1.00 73.56 187 ILE A O 1
ATOM 1641 N N . GLY A 1 188 ?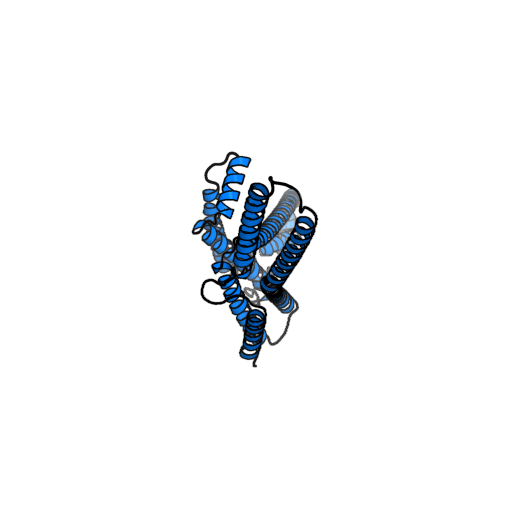 -2.623 -8.341 -10.472 1.00 70.25 188 GLY A N 1
ATOM 1642 C CA . GLY A 1 188 ? -3.086 -7.438 -9.423 1.00 70.25 188 GLY A CA 1
ATOM 1643 C C . GLY A 1 188 ? -3.992 -6.327 -9.957 1.00 70.25 188 GLY A C 1
ATOM 1644 O O . GLY A 1 188 ? -5.062 -6.087 -9.393 1.00 70.25 188 GLY A O 1
ATOM 1645 N N . SER A 1 189 ? -3.630 -5.685 -11.072 1.00 69.69 189 SER A N 1
ATOM 1646 C CA . SER A 1 189 ? -4.442 -4.619 -11.675 1.00 69.69 189 SER A CA 1
ATOM 1647 C C . SER A 1 189 ? -5.789 -5.137 -12.199 1.00 69.69 189 SER A C 1
ATOM 1649 O O . SER A 1 189 ? -6.822 -4.488 -12.002 1.00 69.69 189 SER A O 1
ATOM 1651 N N . LYS A 1 190 ? -5.825 -6.346 -12.773 1.00 70.31 190 LYS A N 1
ATOM 1652 C CA . LYS A 1 190 ? -7.059 -7.003 -13.239 1.00 70.31 190 LYS A CA 1
ATOM 1653 C C . LYS A 1 190 ? -7.996 -7.367 -12.089 1.00 70.31 190 LYS A C 1
ATOM 1655 O O . LYS A 1 190 ? -9.175 -7.022 -12.142 1.00 70.31 190 LYS A O 1
ATOM 1660 N N . ILE A 1 191 ? -7.476 -7.982 -11.022 1.00 73.81 191 ILE A N 1
ATOM 1661 C CA . ILE A 1 191 ? -8.254 -8.289 -9.806 1.00 73.81 191 ILE A CA 1
ATOM 1662 C C . ILE A 1 191 ? -8.839 -7.003 -9.216 1.00 73.81 191 ILE A C 1
ATOM 1664 O O . ILE A 1 191 ? -10.020 -6.939 -8.876 1.00 73.81 191 ILE A O 1
ATOM 1668 N N . THR A 1 192 ? -8.020 -5.956 -9.154 1.00 71.81 192 THR A N 1
ATOM 1669 C CA . THR A 1 192 ? -8.420 -4.654 -8.624 1.00 71.81 192 THR A CA 1
ATOM 1670 C C . THR A 1 192 ? -9.523 -4.007 -9.472 1.00 71.81 192 THR A C 1
ATOM 1672 O O . THR A 1 192 ? -10.479 -3.462 -8.925 1.00 71.81 192 THR A O 1
ATOM 1675 N N . THR A 1 193 ? -9.451 -4.127 -10.800 1.00 73.31 193 THR A N 1
ATOM 1676 C CA . THR A 1 193 ? -10.492 -3.642 -11.724 1.00 73.31 193 THR A CA 1
ATOM 1677 C C . THR A 1 193 ? -11.819 -4.371 -11.507 1.00 73.31 193 THR A C 1
ATOM 1679 O O . THR A 1 193 ? -12.856 -3.726 -11.363 1.00 73.31 193 THR A O 1
ATOM 1682 N N . VAL A 1 194 ? -11.791 -5.706 -11.407 1.00 72.25 194 VAL A N 1
ATOM 1683 C CA . VAL A 1 194 ? -12.985 -6.519 -11.111 1.00 72.25 194 VAL A CA 1
ATOM 1684 C C . VAL A 1 194 ? -13.595 -6.115 -9.768 1.00 72.25 194 VAL A C 1
ATOM 1686 O O . VAL A 1 194 ? -14.808 -5.926 -9.672 1.00 72.25 194 VAL A O 1
ATOM 1689 N N . TYR A 1 195 ? -12.763 -5.909 -8.746 1.00 72.62 195 TYR A N 1
ATOM 1690 C CA . TYR A 1 195 ? -13.218 -5.458 -7.434 1.00 72.62 195 TYR A CA 1
ATOM 1691 C C . TYR A 1 195 ? -13.905 -4.086 -7.491 1.00 72.62 195 TYR A C 1
ATOM 1693 O O . TYR A 1 195 ? -14.988 -3.935 -6.928 1.00 72.62 195 TYR A O 1
ATOM 1701 N N . ILE A 1 196 ? -13.337 -3.106 -8.210 1.00 69.75 196 ILE A N 1
ATOM 1702 C CA . ILE A 1 196 ? -13.976 -1.793 -8.409 1.00 69.75 196 ILE A CA 1
ATOM 1703 C C . ILE A 1 196 ? -15.331 -1.949 -9.098 1.00 69.75 196 ILE A C 1
ATOM 1705 O O . ILE A 1 196 ? -16.295 -1.325 -8.665 1.00 69.75 196 ILE A O 1
ATOM 1709 N N . CYS A 1 197 ? -15.428 -2.766 -10.150 1.00 68.38 197 CYS A N 1
ATOM 1710 C CA . CYS A 1 197 ? -16.683 -2.971 -10.874 1.00 68.38 197 CYS A CA 1
ATOM 1711 C C . CYS A 1 197 ? -17.769 -3.580 -9.977 1.00 68.38 197 CYS A C 1
ATOM 1713 O O . CYS A 1 197 ? -18.895 -3.089 -9.974 1.00 68.38 197 CYS A O 1
ATOM 1715 N N . ILE A 1 198 ? -17.423 -4.586 -9.166 1.00 68.94 198 ILE A N 1
ATOM 1716 C CA . ILE A 1 198 ? -18.341 -5.196 -8.188 1.00 68.94 198 ILE A CA 1
ATOM 1717 C C . ILE A 1 198 ? -18.725 -4.197 -7.089 1.00 68.94 198 ILE A C 1
ATOM 1719 O O . ILE A 1 198 ? -19.870 -4.162 -6.641 1.00 68.94 198 ILE A O 1
ATOM 1723 N N . PHE A 1 199 ? -17.771 -3.387 -6.628 1.00 65.44 199 PHE A N 1
ATOM 1724 C CA . PHE A 1 199 ? -18.028 -2.356 -5.630 1.00 65.44 199 PHE A CA 1
ATOM 1725 C C . PHE A 1 199 ? -18.981 -1.287 -6.179 1.00 65.44 199 PHE A C 1
ATOM 1727 O O . PHE A 1 199 ? -19.962 -0.956 -5.524 1.00 65.44 199 PHE A O 1
ATOM 1734 N N . LEU A 1 200 ? -18.739 -0.806 -7.400 1.00 66.62 200 LEU A N 1
ATOM 1735 C CA . LEU A 1 200 ? -19.580 0.159 -8.107 1.00 66.62 200 LEU A CA 1
ATOM 1736 C C . LEU A 1 200 ? -20.994 -0.366 -8.365 1.00 66.62 200 LEU A C 1
ATOM 1738 O O . LEU A 1 200 ? -21.950 0.378 -8.172 1.00 66.62 200 LEU A O 1
ATOM 1742 N N . SER A 1 201 ? -21.140 -1.626 -8.784 1.00 69.88 201 SER A N 1
ATOM 1743 C CA . SER A 1 201 ? -22.449 -2.201 -9.119 1.00 69.88 201 SER A CA 1
ATOM 1744 C C . SER A 1 201 ? -23.356 -2.388 -7.901 1.00 69.88 201 SER A C 1
ATOM 1746 O O . SER A 1 201 ? -24.576 -2.374 -8.040 1.00 69.88 201 SER A O 1
ATOM 1748 N N . LYS A 1 202 ? -22.779 -2.515 -6.699 1.00 65.44 202 LYS A N 1
ATOM 1749 C CA . LYS A 1 202 ? -23.521 -2.657 -5.436 1.00 65.44 202 LYS A CA 1
ATOM 1750 C C . LYS A 1 202 ? -23.873 -1.331 -4.753 1.00 65.44 202 LYS A C 1
ATOM 1752 O O . LYS A 1 202 ? -24.575 -1.355 -3.744 1.00 65.44 202 LYS A O 1
ATOM 1757 N N . GLN A 1 203 ? -23.386 -0.190 -5.245 1.00 54.44 203 GLN A N 1
ATOM 1758 C CA . GLN A 1 203 ? -23.643 1.116 -4.629 1.00 54.44 203 GLN A CA 1
ATOM 1759 C C . GLN A 1 203 ? -24.850 1.805 -5.277 1.00 54.44 203 GLN A C 1
ATOM 1761 O O . GLN A 1 203 ? -24.819 2.144 -6.457 1.00 54.44 203 GLN A O 1
ATOM 1766 N N . ASN A 1 204 ? -25.894 2.058 -4.481 1.00 60.75 204 ASN A N 1
ATOM 1767 C CA . ASN A 1 204 ? -27.065 2.834 -4.911 1.00 60.75 204 ASN A CA 1
ATOM 1768 C C . ASN A 1 204 ? -26.838 4.354 -4.808 1.00 60.75 204 ASN A C 1
ATOM 1770 O O . ASN A 1 204 ? -27.399 5.099 -5.606 1.00 60.75 204 ASN A O 1
ATOM 1774 N N . GLU A 1 205 ? -25.988 4.814 -3.880 1.00 62.59 205 GLU A N 1
ATOM 1775 C CA . GLU A 1 205 ? -25.616 6.227 -3.722 1.00 62.59 205 GLU A CA 1
ATOM 1776 C C . GLU A 1 205 ? -24.091 6.399 -3.629 1.00 62.59 205 GLU A C 1
ATOM 1778 O O . GLU A 1 205 ? -23.390 5.667 -2.926 1.00 62.59 205 GLU A O 1
ATOM 1783 N N . MET A 1 206 ? -23.556 7.387 -4.349 1.00 61.81 206 MET A N 1
ATOM 1784 C CA . MET A 1 206 ? -22.122 7.682 -4.402 1.00 61.81 206 MET A CA 1
ATOM 1785 C C . MET A 1 206 ? -21.768 8.778 -3.398 1.00 61.81 206 MET A C 1
ATOM 1787 O O . MET A 1 206 ? -22.026 9.955 -3.641 1.00 61.81 206 MET A O 1
ATOM 1791 N N . ASN A 1 207 ? -21.132 8.416 -2.284 1.00 58.84 207 ASN A N 1
ATOM 1792 C CA . ASN A 1 207 ? -20.550 9.406 -1.379 1.00 58.84 207 ASN A CA 1
ATOM 1793 C C . ASN A 1 207 ? -19.158 9.863 -1.876 1.00 58.84 207 ASN A C 1
ATOM 1795 O O . ASN A 1 207 ? -18.474 9.162 -2.626 1.00 58.84 207 ASN A O 1
ATOM 1799 N N . PHE A 1 208 ? -18.711 11.045 -1.438 1.00 47.47 208 PHE A N 1
ATOM 1800 C CA . PHE A 1 208 ? -17.415 11.627 -1.830 1.00 47.47 208 PHE A CA 1
ATOM 1801 C C . PHE A 1 208 ? -16.220 10.696 -1.544 1.00 47.47 208 PHE A C 1
ATOM 1803 O O . PHE A 1 208 ? -15.218 10.707 -2.257 1.00 47.47 208 PHE A O 1
ATOM 1810 N N . PHE A 1 209 ? -16.335 9.848 -0.520 1.00 45.41 209 PHE A N 1
ATOM 1811 C CA . PHE A 1 209 ? -15.304 8.883 -0.159 1.00 45.41 209 PHE A CA 1
ATOM 1812 C C . PHE A 1 209 ? -15.202 7.729 -1.168 1.00 45.41 209 PHE A C 1
ATOM 1814 O O . PHE A 1 209 ? -14.099 7.395 -1.589 1.00 45.41 209 PHE A O 1
ATOM 1821 N N . ASN A 1 210 ? -16.332 7.170 -1.606 1.00 55.78 210 ASN A N 1
ATOM 1822 C CA . ASN A 1 210 ? -16.396 6.148 -2.647 1.00 55.78 210 ASN A CA 1
ATOM 1823 C C . ASN A 1 210 ? -15.766 6.692 -3.931 1.00 55.78 210 ASN A C 1
ATOM 1825 O O . ASN A 1 210 ? -14.929 6.024 -4.528 1.00 55.78 210 ASN A O 1
ATOM 1829 N N . ILE A 1 211 ? -16.085 7.939 -4.291 1.00 64.06 211 ILE A N 1
ATOM 1830 C CA . ILE A 1 211 ? -15.496 8.628 -5.447 1.00 64.06 211 ILE A CA 1
ATOM 1831 C C . ILE A 1 211 ? -13.975 8.769 -5.289 1.00 64.06 211 ILE A C 1
ATOM 1833 O O . ILE A 1 211 ? -13.239 8.453 -6.218 1.00 64.06 211 ILE A O 1
ATOM 1837 N N . SER A 1 212 ? -13.489 9.188 -4.117 1.00 51.34 212 SER A N 1
ATOM 1838 C CA . SER A 1 212 ? -12.050 9.324 -3.839 1.00 51.34 212 SER A CA 1
ATOM 1839 C C . SER A 1 212 ? -11.303 7.983 -3.897 1.00 51.34 212 SER A C 1
ATOM 1841 O O . SER A 1 212 ? -10.234 7.890 -4.498 1.00 51.34 212 SER A O 1
ATOM 1843 N N . LEU A 1 213 ? -11.890 6.917 -3.345 1.00 54.56 213 LEU A N 1
ATOM 1844 C CA . LEU A 1 213 ? -11.328 5.565 -3.383 1.00 54.56 213 LEU A CA 1
ATOM 1845 C C . LEU A 1 213 ? -11.295 5.020 -4.817 1.00 54.56 213 LEU A C 1
ATOM 1847 O O . LEU A 1 213 ? -10.282 4.468 -5.240 1.00 54.56 213 LEU A O 1
ATOM 1851 N N . ILE A 1 214 ? -12.360 5.235 -5.592 1.00 67.50 214 ILE A N 1
ATOM 1852 C CA . ILE A 1 214 ? -12.397 4.890 -7.017 1.00 67.50 214 ILE A CA 1
ATOM 1853 C C . ILE A 1 214 ? -11.328 5.676 -7.778 1.00 67.50 214 ILE A C 1
ATOM 1855 O O . ILE A 1 214 ? -10.583 5.076 -8.542 1.00 67.50 214 ILE A O 1
ATOM 1859 N N . LEU A 1 215 ? -11.196 6.985 -7.544 1.00 65.81 215 LEU A N 1
ATOM 1860 C CA . LEU A 1 215 ? -10.169 7.814 -8.182 1.00 65.81 215 LEU A CA 1
ATOM 1861 C C . LEU A 1 215 ? -8.753 7.333 -7.854 1.00 65.81 215 LEU A C 1
ATOM 1863 O O . LEU A 1 215 ? -7.927 7.237 -8.759 1.00 65.81 215 LEU A O 1
ATOM 1867 N N . TYR A 1 216 ? -8.476 6.983 -6.595 1.00 64.69 216 TYR A N 1
ATOM 1868 C CA . TYR A 1 216 ? -7.186 6.430 -6.184 1.00 64.69 216 TYR A CA 1
ATOM 1869 C C . TYR A 1 216 ? -6.874 5.132 -6.931 1.00 64.69 216 TYR A C 1
ATOM 1871 O O . TYR A 1 216 ? -5.817 5.004 -7.551 1.00 64.69 216 TYR A O 1
ATOM 1879 N N . ILE A 1 217 ? -7.815 4.191 -6.956 1.00 65.69 217 ILE A N 1
ATOM 1880 C CA . ILE A 1 217 ? -7.589 2.912 -7.624 1.00 65.69 217 ILE A CA 1
ATOM 1881 C C . ILE A 1 217 ? -7.496 3.083 -9.154 1.00 65.69 217 ILE A C 1
ATOM 1883 O O . ILE A 1 217 ? -6.597 2.522 -9.783 1.00 65.69 217 ILE A O 1
ATOM 1887 N N . VAL A 1 218 ? -8.353 3.911 -9.762 1.00 73.31 218 VAL A N 1
ATOM 1888 C CA . VAL A 1 218 ? -8.293 4.253 -11.194 1.00 73.31 218 VAL A CA 1
ATOM 1889 C C . VAL A 1 218 ? -6.968 4.931 -11.538 1.00 73.31 218 VAL A C 1
ATOM 1891 O O . VAL A 1 218 ? -6.386 4.623 -12.574 1.00 73.31 218 VAL A O 1
ATOM 1894 N N . SER A 1 219 ? -6.434 5.794 -10.671 1.00 68.31 219 SER A N 1
ATOM 1895 C CA . SER A 1 219 ? -5.118 6.405 -10.883 1.00 68.31 219 SER A CA 1
ATOM 1896 C C . SER A 1 219 ? -3.985 5.375 -10.884 1.00 68.31 219 SER A C 1
ATOM 1898 O O . SER A 1 219 ? -3.092 5.469 -11.723 1.00 68.31 219 SER A O 1
ATOM 1900 N N . GLY A 1 220 ? -4.059 4.337 -10.042 1.00 66.25 220 GLY A N 1
ATOM 1901 C CA . GLY A 1 220 ? -3.132 3.201 -10.078 1.00 66.25 220 GLY A CA 1
ATOM 1902 C C . GLY A 1 220 ? -3.236 2.395 -11.382 1.00 66.25 220 GLY A C 1
ATOM 1903 O O . GLY A 1 220 ? -2.222 2.032 -11.983 1.00 66.25 220 GLY A O 1
ATOM 1904 N N . LEU A 1 221 ? -4.456 2.185 -11.889 1.00 70.94 221 LEU A N 1
ATOM 1905 C CA . LEU A 1 221 ? -4.685 1.550 -13.195 1.00 70.94 221 LEU A CA 1
ATOM 1906 C C . LEU A 1 221 ? -4.152 2.404 -14.356 1.00 70.94 221 LEU A C 1
ATOM 1908 O O . LEU A 1 221 ? -3.519 1.889 -15.276 1.00 70.94 221 LEU A O 1
ATOM 1912 N N . LEU A 1 222 ? -4.356 3.721 -14.315 1.00 73.56 222 LEU A N 1
ATOM 1913 C CA . LEU A 1 222 ? -3.805 4.639 -15.311 1.00 73.56 222 LEU A CA 1
ATOM 1914 C C . LEU A 1 222 ? -2.275 4.654 -15.262 1.00 73.56 222 LEU A C 1
ATOM 1916 O O . LEU A 1 222 ? -1.641 4.597 -16.313 1.00 73.56 222 LEU A O 1
ATOM 1920 N N . ALA A 1 223 ? -1.678 4.664 -14.069 1.00 68.19 223 ALA A N 1
ATOM 1921 C CA . ALA A 1 223 ? -0.231 4.626 -13.895 1.00 68.19 223 ALA A CA 1
ATOM 1922 C C . ALA A 1 223 ? 0.383 3.344 -14.481 1.00 68.19 223 ALA A C 1
ATOM 1924 O O . ALA A 1 223 ? 1.353 3.426 -15.234 1.00 68.19 223 ALA A O 1
ATOM 1925 N N . THR A 1 224 ? -0.214 2.175 -14.217 1.00 70.88 224 THR A N 1
ATOM 1926 C CA . THR A 1 224 ? 0.247 0.905 -14.809 1.00 70.88 224 THR A CA 1
ATOM 1927 C C . THR A 1 224 ? 0.102 0.908 -16.332 1.00 70.88 224 THR A C 1
ATOM 1929 O O . THR A 1 224 ? 1.053 0.562 -17.028 1.00 70.88 224 THR A O 1
ATOM 1932 N N . ASN A 1 225 ? -1.018 1.393 -16.878 1.00 74.69 225 ASN A N 1
ATOM 1933 C CA . ASN A 1 225 ? -1.216 1.508 -18.328 1.00 74.69 225 ASN A CA 1
ATOM 1934 C C . ASN A 1 225 ? -0.241 2.490 -19.001 1.00 74.69 225 ASN A C 1
ATOM 1936 O O . ASN A 1 225 ? 0.246 2.216 -20.098 1.00 74.69 225 ASN A O 1
ATOM 1940 N N . ILE A 1 226 ? 0.076 3.620 -18.360 1.00 76.62 226 ILE A N 1
ATOM 1941 C CA . ILE A 1 226 ? 1.093 4.567 -18.843 1.00 76.62 226 ILE A CA 1
ATOM 1942 C C . ILE A 1 226 ? 2.462 3.887 -18.881 1.00 76.62 226 ILE A C 1
ATOM 1944 O O . ILE A 1 226 ? 3.189 4.021 -19.867 1.00 76.62 226 ILE A O 1
ATOM 1948 N N . LEU A 1 227 ? 2.795 3.128 -17.838 1.00 70.75 227 LEU A N 1
ATOM 1949 C CA . LEU A 1 227 ? 4.045 2.384 -17.751 1.00 70.75 227 LEU A CA 1
ATOM 1950 C C . LEU A 1 227 ? 4.127 1.340 -18.877 1.00 70.75 227 LEU A C 1
ATOM 1952 O O . LEU A 1 227 ? 5.089 1.348 -19.642 1.00 70.75 227 LEU A O 1
ATOM 1956 N N . TYR A 1 228 ? 3.071 0.549 -19.086 1.00 72.38 228 TYR A N 1
ATOM 1957 C CA . TYR A 1 228 ? 2.978 -0.393 -20.207 1.00 72.38 228 TYR A CA 1
ATOM 1958 C C . TYR A 1 228 ? 3.077 0.285 -21.577 1.00 72.38 228 TYR A C 1
ATOM 1960 O O . TYR A 1 228 ? 3.764 -0.220 -22.462 1.00 72.38 228 TYR A O 1
ATOM 1968 N N . SER A 1 229 ? 2.449 1.448 -21.756 1.00 76.81 229 SER A N 1
ATOM 1969 C CA . SER A 1 229 ? 2.543 2.230 -22.993 1.00 76.81 229 SER A CA 1
ATOM 1970 C C . SER A 1 229 ? 3.983 2.667 -23.279 1.00 76.81 229 SER A C 1
ATOM 1972 O O . SER A 1 229 ? 4.455 2.562 -24.413 1.00 76.81 229 SER A O 1
ATOM 1974 N N . LYS A 1 230 ? 4.726 3.096 -22.250 1.00 75.56 230 LYS A N 1
ATOM 1975 C CA . LYS A 1 230 ? 6.149 3.442 -22.380 1.00 75.56 230 LYS A CA 1
ATOM 1976 C C . LYS A 1 230 ? 7.014 2.220 -22.676 1.00 75.56 230 LYS A C 1
ATOM 1978 O O . LYS A 1 230 ? 7.879 2.300 -23.545 1.00 75.56 230 LYS A O 1
ATOM 1983 N N . VAL A 1 231 ? 6.742 1.087 -22.034 1.00 70.75 231 VAL A N 1
ATOM 1984 C CA . VAL A 1 231 ? 7.444 -0.178 -22.302 1.00 70.75 231 VAL A CA 1
ATOM 1985 C C . VAL A 1 231 ? 7.208 -0.655 -23.730 1.00 70.75 231 VAL A C 1
ATOM 1987 O O . VAL A 1 231 ? 8.154 -1.018 -24.422 1.00 70.75 231 VAL A O 1
ATOM 1990 N N . ALA A 1 232 ? 5.976 -0.559 -24.226 1.00 71.06 232 ALA A N 1
ATOM 1991 C CA . ALA A 1 232 ? 5.631 -0.936 -25.594 1.00 71.06 232 ALA A CA 1
ATOM 1992 C C . ALA A 1 232 ? 6.284 -0.037 -26.666 1.00 71.06 232 ALA A C 1
ATOM 1994 O O . ALA A 1 232 ? 6.352 -0.427 -27.833 1.00 71.06 232 ALA A O 1
ATOM 1995 N N . GLN A 1 233 ? 6.771 1.158 -26.300 1.00 73.56 233 GLN A N 1
ATOM 1996 C CA . GLN A 1 233 ? 7.507 2.061 -27.198 1.00 73.56 233 GLN A CA 1
ATOM 1997 C C . GLN A 1 233 ? 9.008 1.754 -27.273 1.00 73.56 233 GLN A C 1
ATOM 1999 O O . GLN A 1 233 ? 9.663 2.183 -28.225 1.00 73.56 233 GLN A O 1
ATOM 2004 N N . LEU A 1 234 ? 9.567 1.009 -26.314 1.00 69.50 234 LEU A N 1
ATOM 2005 C CA . LEU A 1 234 ? 10.993 0.674 -26.302 1.00 69.50 234 LEU A CA 1
ATOM 2006 C C . LEU A 1 234 ? 11.459 -0.096 -27.545 1.00 69.50 234 LEU A C 1
ATOM 2008 O O . LEU A 1 234 ? 12.469 0.322 -28.110 1.00 69.50 234 LEU A O 1
ATOM 2012 N N . PRO A 1 235 ? 10.734 -1.113 -28.057 1.00 68.56 235 PRO A N 1
ATOM 2013 C CA . PRO A 1 235 ? 11.130 -1.804 -29.284 1.00 68.56 235 PRO A CA 1
ATOM 2014 C C . PRO A 1 235 ? 11.231 -0.855 -30.484 1.00 68.56 235 PRO A C 1
ATOM 2016 O O . PRO A 1 235 ? 12.178 -0.930 -31.261 1.00 68.56 235 PRO A O 1
ATOM 2019 N N . TYR A 1 236 ? 10.291 0.088 -30.605 1.00 73.62 236 TYR A N 1
ATOM 2020 C CA . TYR A 1 236 ? 10.284 1.084 -31.678 1.00 73.62 236 TYR A CA 1
ATOM 2021 C C . TYR A 1 236 ? 11.464 2.060 -31.565 1.00 73.62 236 TYR A C 1
ATOM 2023 O O . TYR A 1 236 ? 12.150 2.337 -32.550 1.00 73.62 236 TYR A O 1
ATOM 2031 N N . ASN A 1 237 ? 11.738 2.557 -30.356 1.00 73.69 237 ASN A N 1
ATOM 2032 C CA . ASN A 1 237 ? 12.880 3.438 -30.113 1.00 73.69 237 ASN A CA 1
ATOM 2033 C C . ASN A 1 237 ? 14.211 2.713 -30.348 1.00 73.69 237 ASN A C 1
ATOM 2035 O O . ASN A 1 237 ? 15.127 3.296 -30.929 1.00 73.69 237 ASN A O 1
ATOM 2039 N N . ASN A 1 238 ? 14.299 1.436 -29.968 1.00 71.31 238 ASN A N 1
ATOM 2040 C CA . ASN A 1 238 ? 15.476 0.613 -30.205 1.00 71.31 238 ASN A CA 1
ATOM 2041 C C . ASN A 1 238 ? 15.690 0.334 -31.701 1.00 71.31 238 ASN A C 1
ATOM 2043 O O . ASN A 1 238 ? 16.803 0.480 -32.201 1.00 71.31 238 ASN A O 1
ATOM 2047 N N . GLN A 1 239 ? 14.620 0.042 -32.447 1.00 75.62 239 GLN A N 1
ATOM 2048 C CA . GLN A 1 239 ? 14.677 -0.119 -33.902 1.00 75.62 239 GLN A CA 1
ATOM 2049 C C . GLN A 1 239 ? 15.147 1.169 -34.591 1.00 75.62 239 GLN A C 1
ATOM 2051 O O . GLN A 1 239 ? 15.998 1.130 -35.480 1.00 75.62 239 GLN A O 1
ATOM 2056 N N . ARG A 1 240 ? 14.653 2.332 -34.148 1.00 78.62 240 ARG A N 1
ATOM 2057 C CA . ARG A 1 240 ? 15.113 3.634 -34.648 1.00 78.62 240 ARG A CA 1
ATOM 2058 C C . ARG A 1 240 ? 16.589 3.879 -34.327 1.00 78.62 240 ARG A C 1
ATOM 2060 O O . ARG A 1 240 ? 17.313 4.372 -35.188 1.00 78.62 240 ARG A O 1
ATOM 2067 N N . GLY A 1 241 ? 17.041 3.509 -33.129 1.00 76.88 241 GLY A N 1
ATOM 2068 C CA . GLY A 1 241 ? 18.454 3.537 -32.747 1.00 76.88 241 GLY A CA 1
ATOM 2069 C C . GLY A 1 241 ? 19.318 2.656 -33.653 1.00 76.88 241 GLY A C 1
ATOM 2070 O O . GLY A 1 241 ? 20.318 3.128 -34.190 1.00 76.88 241 GLY A O 1
ATOM 2071 N N . CYS A 1 242 ? 18.884 1.422 -33.917 1.00 77.31 242 CYS A N 1
ATOM 2072 C CA . CYS A 1 242 ? 19.567 0.506 -34.833 1.00 77.31 242 CYS A CA 1
ATOM 2073 C C . CYS A 1 242 ? 19.651 1.075 -36.255 1.00 77.31 242 CYS A C 1
ATOM 2075 O O . CYS A 1 242 ? 20.720 1.048 -36.858 1.00 77.31 242 CYS A O 1
ATOM 2077 N N . LEU A 1 243 ? 18.571 1.666 -36.776 1.00 81.88 243 LEU A N 1
ATOM 2078 C CA . LEU A 1 243 ? 18.578 2.324 -38.088 1.00 81.88 243 LEU A CA 1
ATOM 2079 C C . LEU A 1 243 ? 19.566 3.498 -38.148 1.00 81.88 243 LEU A C 1
ATOM 2081 O O . LEU A 1 243 ? 20.248 3.675 -39.155 1.00 81.88 243 LEU A O 1
ATOM 2085 N N . LEU A 1 244 ? 19.675 4.294 -37.080 1.00 83.94 244 LEU A N 1
ATOM 2086 C CA . LEU A 1 244 ? 20.655 5.382 -37.004 1.00 83.94 244 LEU A CA 1
ATOM 2087 C C . LEU A 1 244 ? 22.094 4.850 -37.000 1.00 83.94 244 LEU A C 1
ATOM 2089 O O . LEU A 1 244 ? 22.931 5.387 -37.726 1.00 83.94 244 LEU A O 1
ATOM 2093 N N . ILE A 1 245 ? 22.365 3.780 -36.246 1.00 81.00 245 ILE A N 1
ATOM 2094 C CA . ILE A 1 245 ? 23.676 3.115 -36.220 1.00 81.00 245 ILE A CA 1
ATOM 2095 C C . ILE A 1 245 ? 24.009 2.544 -37.602 1.00 81.00 245 ILE A C 1
ATOM 2097 O O . ILE A 1 245 ? 25.097 2.793 -38.115 1.00 81.00 245 ILE A O 1
ATOM 2101 N N . MET A 1 246 ? 23.067 1.854 -38.247 1.00 80.50 246 MET A N 1
ATOM 2102 C CA . MET A 1 246 ? 23.248 1.293 -39.591 1.00 80.50 246 MET A CA 1
ATOM 2103 C C . MET A 1 246 ? 23.506 2.377 -40.642 1.00 80.50 246 MET A C 1
ATOM 2105 O O . MET A 1 246 ? 24.422 2.249 -41.452 1.00 80.50 246 MET A O 1
ATOM 2109 N N . ASN A 1 247 ? 22.761 3.484 -40.598 1.00 87.00 247 ASN A N 1
ATOM 2110 C CA . ASN A 1 247 ? 22.975 4.619 -41.496 1.00 87.00 247 ASN A CA 1
ATOM 2111 C C . ASN A 1 247 ? 24.336 5.288 -41.269 1.00 87.00 247 ASN A C 1
ATOM 2113 O O . ASN A 1 247 ? 24.989 5.707 -42.226 1.00 87.00 247 ASN A O 1
ATOM 2117 N N . TRP A 1 248 ? 24.776 5.395 -40.013 1.00 85.38 248 TRP A N 1
ATOM 2118 C CA . TRP A 1 248 ? 26.100 5.915 -39.682 1.00 85.38 248 TRP A CA 1
ATOM 2119 C C . TRP A 1 248 ? 27.214 4.988 -40.185 1.00 85.38 248 TRP A C 1
ATOM 2121 O O . TRP A 1 248 ? 28.158 5.464 -40.817 1.00 85.38 248 TRP A O 1
ATOM 2131 N N . LEU A 1 249 ? 27.065 3.672 -40.000 1.00 83.81 249 LEU A N 1
ATOM 2132 C CA . LEU A 1 249 ? 28.000 2.668 -40.512 1.00 83.81 249 LEU A CA 1
ATOM 2133 C C . LEU A 1 249 ? 28.116 2.720 -42.035 1.00 83.81 249 LEU A C 1
ATOM 2135 O O . LEU A 1 249 ? 29.230 2.773 -42.555 1.00 83.81 249 LEU A O 1
ATOM 2139 N N . ALA A 1 250 ? 26.989 2.790 -42.746 1.00 82.88 250 ALA A N 1
ATOM 2140 C CA . ALA A 1 250 ? 26.973 2.896 -44.203 1.00 82.88 250 ALA A CA 1
ATOM 2141 C C . ALA A 1 250 ? 27.695 4.163 -44.698 1.00 82.88 250 ALA A C 1
ATOM 2143 O O . ALA A 1 250 ? 28.495 4.104 -45.633 1.00 82.88 250 ALA A O 1
ATOM 2144 N N . ARG A 1 251 ? 27.479 5.311 -44.037 1.00 86.38 251 ARG A N 1
ATOM 2145 C CA . ARG A 1 251 ? 28.178 6.569 -44.363 1.00 86.38 251 ARG A CA 1
ATOM 2146 C C . ARG A 1 251 ? 29.679 6.485 -44.095 1.00 86.38 251 ARG A C 1
ATOM 2148 O O . ARG A 1 251 ? 30.464 6.939 -44.923 1.00 86.38 251 ARG A O 1
ATOM 2155 N N . SER A 1 252 ? 30.073 5.901 -42.965 1.00 77.81 252 SER A N 1
ATOM 2156 C CA . SER A 1 252 ? 31.483 5.740 -42.601 1.00 77.81 252 SER A CA 1
ATOM 2157 C C . SER A 1 252 ? 32.218 4.824 -43.588 1.00 77.81 252 SER A C 1
ATOM 2159 O O . SER A 1 252 ? 33.310 5.163 -44.042 1.00 77.81 252 SER A O 1
ATOM 2161 N N . GLN A 1 253 ? 31.588 3.721 -44.009 1.00 81.25 253 GLN A N 1
ATOM 2162 C CA . GLN A 1 253 ? 32.129 2.814 -45.028 1.00 81.25 253 GLN A CA 1
ATOM 2163 C C . GLN A 1 253 ? 32.284 3.503 -46.393 1.00 81.25 253 GLN A C 1
ATOM 2165 O O . GLN A 1 253 ? 33.325 3.366 -47.035 1.00 81.25 253 GLN A O 1
ATOM 2170 N N . TYR A 1 254 ? 31.291 4.290 -46.816 1.00 82.88 254 TYR A N 1
ATOM 2171 C CA . TYR A 1 254 ? 31.346 5.033 -48.078 1.00 82.88 254 TYR A CA 1
ATOM 2172 C C . TYR A 1 254 ? 32.478 6.075 -48.099 1.00 82.88 254 TYR A C 1
ATOM 2174 O O . TYR A 1 254 ? 33.233 6.163 -49.067 1.00 82.88 254 TYR A O 1
ATOM 2182 N N . GLN A 1 255 ? 32.660 6.824 -47.006 1.00 81.94 255 GLN A N 1
ATOM 2183 C CA . GLN A 1 255 ? 33.757 7.793 -46.877 1.00 81.94 255 GLN A CA 1
ATOM 2184 C C . GLN A 1 255 ? 35.138 7.122 -46.906 1.00 81.94 255 GLN A C 1
ATOM 2186 O O . GLN A 1 255 ? 36.056 7.629 -47.551 1.00 81.94 255 GLN A O 1
ATOM 2191 N N . GLN A 1 256 ? 35.284 5.963 -46.256 1.00 77.56 256 GLN A N 1
ATOM 2192 C CA . GLN A 1 256 ? 36.529 5.189 -46.291 1.00 77.56 256 GLN A CA 1
ATOM 2193 C C . GLN A 1 256 ? 36.858 4.684 -47.702 1.00 77.56 256 GLN A C 1
ATOM 2195 O O . GLN A 1 256 ? 38.017 4.743 -48.111 1.00 77.56 256 GLN A O 1
ATOM 2200 N N . GLN A 1 257 ? 35.859 4.241 -48.474 1.00 76.44 257 GLN A N 1
ATOM 2201 C CA . GLN A 1 257 ? 36.062 3.832 -49.869 1.00 76.44 257 GLN A CA 1
ATOM 2202 C C . GLN A 1 257 ? 36.536 4.996 -50.750 1.00 76.44 257 GLN A C 1
ATOM 2204 O O . GLN A 1 257 ? 37.461 4.821 -51.543 1.00 76.44 257 GLN A O 1
ATOM 2209 N N . GLN A 1 258 ? 35.971 6.196 -50.578 1.00 77.25 258 GLN A N 1
ATOM 2210 C CA . GLN A 1 258 ? 36.409 7.383 -51.322 1.00 77.25 258 GLN A CA 1
ATOM 2211 C C . GLN A 1 258 ? 37.853 7.787 -50.987 1.00 77.25 258 GLN A C 1
ATOM 2213 O O . GLN A 1 258 ? 38.638 8.077 -51.889 1.00 77.25 258 GLN A O 1
ATOM 2218 N N . GLN A 1 259 ? 38.240 7.754 -49.708 1.00 71.25 259 GLN A N 1
ATOM 2219 C CA . GLN A 1 259 ? 39.619 8.045 -49.294 1.00 71.25 259 GLN A CA 1
ATOM 2220 C C . GLN A 1 259 ? 40.617 7.009 -49.833 1.00 71.25 259 GLN A C 1
ATOM 2222 O O . GLN A 1 259 ? 41.717 7.365 -50.258 1.00 71.25 259 GLN A O 1
ATOM 2227 N N . GLN A 1 260 ? 40.234 5.730 -49.880 1.00 68.12 260 GLN A N 1
ATOM 2228 C CA . GLN A 1 260 ? 41.075 4.675 -50.452 1.00 68.12 260 GLN A CA 1
ATOM 2229 C C . GLN A 1 260 ? 41.267 4.831 -51.967 1.00 68.12 260 GLN A C 1
ATOM 2231 O O . GLN A 1 260 ? 42.364 4.562 -52.454 1.00 68.12 260 GLN A O 1
ATOM 2236 N N . GLN A 1 261 ? 40.264 5.322 -52.703 1.00 66.38 261 GLN A N 1
ATOM 2237 C CA . GLN A 1 261 ? 40.397 5.624 -54.136 1.00 66.38 261 GLN A CA 1
ATOM 2238 C C . GLN A 1 261 ? 41.367 6.787 -54.411 1.00 66.38 261 GLN A C 1
ATOM 2240 O O . GLN A 1 261 ? 42.038 6.786 -55.440 1.00 66.38 261 GLN A O 1
ATOM 2245 N N . GLN A 1 262 ? 41.496 7.743 -53.484 1.00 64.06 262 GLN A N 1
ATOM 2246 C CA . GLN A 1 262 ? 42.422 8.878 -53.608 1.00 64.06 262 GLN A CA 1
ATOM 2247 C C . GLN A 1 262 ? 43.870 8.539 -53.196 1.00 64.06 262 GLN A C 1
ATOM 2249 O O . GLN A 1 262 ? 44.814 9.114 -53.730 1.00 64.06 262 GLN A O 1
ATOM 2254 N N . LEU A 1 263 ? 44.080 7.573 -52.293 1.00 60.91 263 LEU A N 1
ATOM 2255 C CA . LEU A 1 263 ? 45.394 7.212 -51.728 1.00 60.91 263 LEU A CA 1
ATOM 2256 C C . LEU A 1 263 ? 46.164 6.141 -52.532 1.00 60.91 263 LEU A C 1
ATOM 2258 O O . LEU A 1 263 ? 46.831 5.291 -51.942 1.00 60.91 263 LEU A O 1
ATOM 2262 N N . ASN A 1 264 ? 46.065 6.134 -53.868 1.00 54.59 264 ASN A N 1
ATOM 2263 C CA . ASN A 1 264 ? 46.526 5.029 -54.732 1.00 54.59 264 ASN A CA 1
ATOM 2264 C C . ASN A 1 264 ? 48.038 4.756 -54.829 1.00 54.59 264 ASN A C 1
ATOM 2266 O O . ASN A 1 264 ? 48.426 3.820 -55.522 1.00 54.59 264 ASN A O 1
ATOM 2270 N N . ASN A 1 265 ? 48.876 5.450 -54.057 1.00 55.16 265 ASN A N 1
ATOM 2271 C CA . ASN A 1 265 ? 50.327 5.278 -54.074 1.00 55.16 265 ASN A CA 1
ATOM 2272 C C . ASN A 1 265 ? 50.855 4.985 -52.658 1.00 55.16 265 ASN A C 1
ATOM 2274 O O . ASN A 1 265 ? 51.047 5.908 -51.874 1.00 55.16 265 ASN A O 1
ATOM 2278 N N . GLY A 1 266 ? 51.104 3.717 -52.310 1.00 57.84 266 GLY A N 1
ATOM 2279 C CA . GLY A 1 266 ? 51.815 3.390 -51.065 1.00 57.84 266 GLY A CA 1
ATOM 2280 C C . GLY A 1 266 ? 51.712 1.931 -50.618 1.00 57.84 266 GLY A C 1
ATOM 2281 O O . GLY A 1 266 ? 50.620 1.377 -50.515 1.00 57.84 266 GLY A O 1
ATOM 2282 N N . HIS A 1 267 ? 52.866 1.323 -50.330 1.00 53.50 267 HIS A N 1
ATOM 2283 C CA . HIS A 1 267 ? 53.047 -0.101 -50.014 1.00 53.50 267 HIS A CA 1
ATOM 2284 C C . HIS A 1 267 ? 52.574 -0.496 -48.591 1.00 53.50 267 HIS A C 1
ATOM 2286 O O . HIS A 1 267 ? 52.300 -1.668 -48.348 1.00 53.50 267 HIS A O 1
ATOM 2292 N N . ASP A 1 268 ? 52.347 0.472 -47.690 1.00 56.59 268 ASP A N 1
ATOM 2293 C CA . ASP A 1 268 ? 51.881 0.252 -46.301 1.00 56.59 268 ASP A CA 1
ATOM 2294 C C . ASP A 1 268 ? 50.364 -0.016 -46.160 1.00 56.59 268 ASP A C 1
ATOM 2296 O O . ASP A 1 268 ? 49.818 -0.118 -45.057 1.00 56.59 268 ASP A O 1
ATOM 2300 N N . ARG A 1 269 ? 49.652 -0.165 -47.283 1.00 57.66 269 ARG A N 1
ATOM 2301 C CA . ARG A 1 269 ? 48.192 -0.358 -47.336 1.00 57.66 269 ARG A CA 1
ATOM 2302 C C . ARG A 1 269 ? 47.705 -1.637 -46.657 1.00 57.66 269 ARG A C 1
ATOM 2304 O O . ARG A 1 269 ? 46.654 -1.619 -46.023 1.00 57.66 269 ARG A O 1
ATOM 2311 N N . ASN A 1 270 ? 48.456 -2.731 -46.746 1.00 59.47 270 ASN A N 1
ATOM 2312 C CA . ASN A 1 270 ? 47.926 -4.060 -46.421 1.00 59.47 270 ASN A CA 1
ATOM 2313 C C . ASN A 1 270 ? 47.631 -4.248 -44.919 1.00 59.47 270 ASN A C 1
ATOM 2315 O O . ASN A 1 270 ? 46.633 -4.875 -44.558 1.00 59.47 270 ASN A O 1
ATOM 2319 N N . VAL A 1 271 ? 48.444 -3.664 -44.030 1.00 59.47 271 VAL A N 1
ATOM 2320 C CA . VAL A 1 271 ? 48.269 -3.820 -42.573 1.00 59.47 271 VAL A CA 1
ATOM 2321 C C . VAL A 1 271 ? 47.112 -2.954 -42.058 1.00 59.47 271 VAL A C 1
ATOM 2323 O O . VAL A 1 271 ? 46.221 -3.463 -41.374 1.00 59.47 271 VAL A O 1
ATOM 2326 N N . LEU A 1 272 ? 47.059 -1.676 -42.453 1.00 60.22 272 LEU A N 1
ATOM 2327 C CA . LEU A 1 272 ? 45.976 -0.743 -42.102 1.00 60.22 272 LEU A CA 1
ATOM 2328 C C . LEU A 1 272 ? 44.619 -1.179 -42.674 1.00 60.22 272 LEU A C 1
ATOM 2330 O O . LEU A 1 272 ? 43.596 -1.077 -41.994 1.00 60.22 272 LEU A O 1
ATOM 2334 N N . GLN A 1 273 ? 44.609 -1.728 -43.890 1.00 64.81 273 GLN A N 1
ATOM 2335 C CA . GLN A 1 273 ? 43.399 -2.242 -44.527 1.00 64.81 273 GLN A CA 1
ATOM 2336 C C . GLN A 1 273 ? 42.868 -3.488 -43.808 1.00 64.81 273 GLN A C 1
ATOM 2338 O O . GLN A 1 273 ? 41.663 -3.593 -43.589 1.00 64.81 273 GLN A O 1
ATOM 2343 N N . SER A 1 274 ? 43.743 -4.384 -43.338 1.00 65.06 274 SER A N 1
ATOM 2344 C CA . SER A 1 274 ? 43.309 -5.565 -42.579 1.00 65.06 274 SER A CA 1
ATOM 2345 C C . SER A 1 274 ? 42.660 -5.211 -41.228 1.00 65.06 274 SER A C 1
ATOM 2347 O O . SER A 1 274 ? 41.641 -5.796 -40.850 1.00 65.06 274 SER A O 1
ATOM 2349 N N . LEU A 1 275 ? 43.194 -4.206 -40.519 1.00 64.00 275 LEU A N 1
ATOM 2350 C CA . LEU A 1 275 ? 42.638 -3.704 -39.257 1.00 64.00 275 LEU A CA 1
ATOM 2351 C C . LEU A 1 275 ? 41.300 -2.981 -39.468 1.00 64.00 275 LEU A C 1
ATOM 2353 O O . LEU A 1 275 ? 40.361 -3.190 -38.698 1.00 64.00 275 LEU A O 1
ATOM 2357 N N . SER A 1 276 ? 41.194 -2.185 -40.536 1.00 71.56 276 SER A N 1
ATOM 2358 C CA . SER A 1 276 ? 39.948 -1.535 -40.965 1.00 71.56 276 SER A CA 1
ATOM 2359 C C . SER A 1 276 ? 38.853 -2.566 -41.251 1.00 71.56 276 SER A C 1
ATOM 2361 O O . SER A 1 276 ? 37.773 -2.481 -40.667 1.00 71.56 276 SER A O 1
ATOM 2363 N N . ILE A 1 277 ? 39.149 -3.593 -42.053 1.00 74.19 277 ILE A N 1
ATOM 2364 C CA . ILE A 1 277 ? 38.196 -4.657 -42.400 1.00 74.19 277 ILE A CA 1
ATOM 2365 C C . ILE A 1 277 ? 37.726 -5.398 -41.144 1.00 74.19 277 ILE A C 1
ATOM 2367 O O . ILE A 1 277 ? 36.528 -5.615 -40.965 1.00 74.19 277 ILE A O 1
ATOM 2371 N N . ARG A 1 278 ? 38.643 -5.739 -40.228 1.00 75.69 278 ARG A N 1
ATOM 2372 C CA . ARG A 1 278 ? 38.298 -6.424 -38.973 1.00 75.69 278 ARG A CA 1
ATOM 2373 C C . ARG A 1 278 ? 37.357 -5.594 -38.098 1.00 75.69 278 ARG A C 1
ATOM 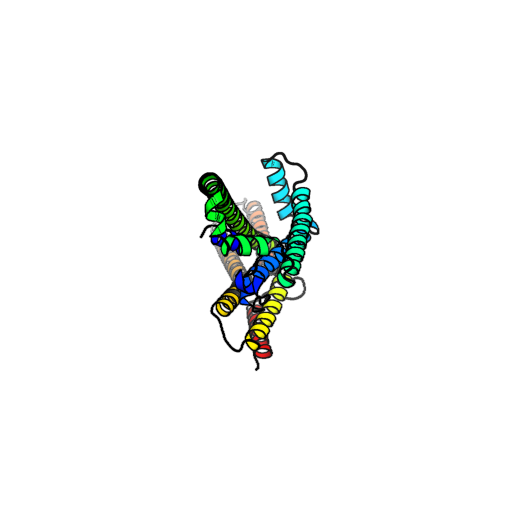2375 O O . ARG A 1 278 ? 36.420 -6.145 -37.519 1.00 75.69 278 ARG A O 1
ATOM 2382 N N . ASN A 1 279 ? 37.588 -4.287 -38.000 1.00 74.50 279 ASN A N 1
ATOM 2383 C CA . ASN A 1 279 ? 36.725 -3.387 -37.235 1.00 74.50 279 ASN A CA 1
ATOM 2384 C C . ASN A 1 279 ? 35.352 -3.217 -37.897 1.00 74.50 279 ASN A C 1
ATOM 2386 O O . ASN A 1 279 ? 34.342 -3.219 -37.195 1.00 74.50 279 ASN A O 1
ATOM 2390 N N . THR A 1 280 ? 35.293 -3.168 -39.229 1.00 76.81 280 THR A N 1
ATOM 2391 C CA . THR A 1 280 ? 34.032 -3.134 -39.981 1.00 76.81 280 THR A CA 1
ATOM 2392 C C . THR A 1 280 ? 33.223 -4.417 -39.793 1.00 76.81 280 THR A C 1
ATOM 2394 O O . THR A 1 280 ? 32.024 -4.347 -39.536 1.00 76.81 280 THR A O 1
ATOM 2397 N N . ILE A 1 281 ? 33.866 -5.591 -39.831 1.00 79.81 281 ILE A N 1
ATOM 2398 C CA . ILE A 1 281 ? 33.206 -6.879 -39.560 1.00 79.81 281 ILE A CA 1
ATOM 2399 C C . ILE A 1 281 ? 32.642 -6.906 -38.134 1.00 79.81 281 ILE A C 1
ATOM 2401 O O . ILE A 1 281 ? 31.491 -7.286 -37.946 1.00 79.81 281 ILE A O 1
ATOM 2405 N N . ARG A 1 282 ? 33.411 -6.449 -37.136 1.00 77.00 282 ARG A N 1
ATOM 2406 C CA . ARG A 1 282 ? 32.954 -6.378 -35.737 1.00 77.00 282 ARG A CA 1
ATOM 2407 C C . ARG A 1 282 ? 31.773 -5.429 -35.546 1.00 77.00 282 ARG A C 1
ATOM 2409 O O . ARG A 1 282 ? 30.837 -5.776 -34.836 1.00 77.00 282 ARG A O 1
ATOM 2416 N N . LEU A 1 283 ? 31.797 -4.256 -36.177 1.00 76.06 283 LEU A N 1
ATOM 2417 C CA . LEU A 1 283 ? 30.689 -3.297 -36.120 1.00 76.06 283 LEU A CA 1
ATOM 2418 C C . LEU A 1 283 ? 29.434 -3.825 -36.822 1.00 76.06 283 LEU A C 1
ATOM 2420 O O . LEU A 1 283 ? 28.337 -3.660 -36.297 1.00 76.06 283 LEU A O 1
ATOM 2424 N N . ASN A 1 284 ? 29.587 -4.506 -37.959 1.00 79.56 284 ASN A N 1
ATOM 2425 C CA . ASN A 1 284 ? 28.471 -5.138 -38.662 1.00 79.56 284 ASN A CA 1
ATOM 2426 C C . ASN A 1 284 ? 27.872 -6.287 -37.843 1.00 79.56 284 ASN A C 1
ATOM 2428 O O . ASN A 1 284 ? 26.655 -6.369 -37.716 1.00 79.56 284 ASN A O 1
ATOM 2432 N N . GLN A 1 285 ? 28.710 -7.128 -37.231 1.00 78.06 285 GLN A N 1
ATOM 2433 C CA . GLN A 1 285 ? 28.257 -8.177 -36.313 1.00 78.06 285 GLN A CA 1
ATOM 2434 C C . GLN A 1 285 ? 27.560 -7.592 -35.085 1.00 78.06 285 GLN A C 1
ATOM 2436 O O . GLN A 1 285 ? 26.530 -8.109 -34.670 1.00 78.06 285 GLN A O 1
ATOM 2441 N N . PHE A 1 286 ? 28.069 -6.494 -34.521 1.00 77.12 286 PHE A N 1
ATOM 2442 C CA . PHE A 1 286 ? 27.410 -5.793 -33.420 1.00 77.12 286 PHE A CA 1
ATOM 2443 C C . PHE A 1 286 ? 26.042 -5.240 -33.837 1.00 77.12 286 PHE A C 1
ATOM 2445 O O . PHE A 1 286 ? 25.069 -5.412 -33.110 1.00 77.12 286 PHE A O 1
ATOM 2452 N N . ALA A 1 287 ? 25.941 -4.623 -35.017 1.00 72.56 287 ALA A N 1
ATOM 2453 C CA . ALA A 1 287 ? 24.683 -4.084 -35.523 1.00 72.56 287 ALA A CA 1
ATOM 2454 C C . ALA A 1 287 ? 23.655 -5.183 -35.848 1.00 72.56 287 ALA A C 1
ATOM 2456 O O . ALA A 1 287 ? 22.478 -5.021 -35.536 1.00 72.56 287 ALA A O 1
ATOM 2457 N N . GLN A 1 288 ? 24.098 -6.320 -36.397 1.00 73.94 288 GLN A N 1
ATOM 2458 C CA . GLN A 1 288 ? 23.269 -7.516 -36.585 1.00 73.94 288 GLN A CA 1
ATOM 2459 C C . GLN A 1 288 ? 22.809 -8.077 -35.240 1.00 73.94 288 GLN A C 1
ATOM 2461 O O . GLN A 1 288 ? 21.619 -8.242 -35.019 1.00 73.94 288 GLN A O 1
ATOM 2466 N N . SER A 1 289 ? 23.729 -8.251 -34.291 1.00 69.75 289 SER A N 1
ATOM 2467 C CA . SER A 1 289 ? 23.415 -8.751 -32.951 1.00 69.75 289 SER A CA 1
ATOM 2468 C C . SER A 1 289 ? 22.473 -7.821 -32.172 1.00 69.75 289 SER A C 1
ATOM 2470 O O . SER A 1 289 ? 21.657 -8.297 -31.391 1.00 69.75 289 SER A O 1
ATOM 2472 N N . MET A 1 290 ? 22.532 -6.504 -32.398 1.00 65.56 290 MET A N 1
ATOM 2473 C CA . MET A 1 290 ? 21.578 -5.524 -31.856 1.00 65.56 290 MET A CA 1
ATOM 2474 C C . MET A 1 290 ? 20.215 -5.539 -32.560 1.00 65.56 290 MET A C 1
ATOM 2476 O O . MET A 1 290 ? 19.200 -5.305 -31.911 1.00 65.56 290 MET A O 1
ATOM 2480 N N . SER A 1 291 ? 20.184 -5.796 -33.870 1.00 66.50 291 SER A N 1
ATOM 2481 C CA . SER A 1 291 ? 18.948 -5.938 -34.652 1.00 66.50 291 SER A CA 1
ATOM 2482 C C . SER A 1 291 ? 18.206 -7.234 -34.309 1.00 66.50 291 SER A C 1
ATOM 2484 O O . SER A 1 291 ? 16.978 -7.240 -34.220 1.00 66.50 291 SER A O 1
ATOM 2486 N N . ASP A 1 292 ? 18.960 -8.312 -34.097 1.00 64.81 292 ASP A N 1
ATOM 2487 C CA . ASP A 1 292 ? 18.449 -9.648 -33.790 1.00 64.81 292 ASP A CA 1
ATOM 2488 C C . ASP A 1 292 ? 18.138 -9.812 -32.295 1.00 64.81 292 ASP A C 1
ATOM 2490 O O . ASP A 1 292 ? 17.232 -10.561 -31.927 1.00 64.81 292 ASP A O 1
ATOM 2494 N N . ASN A 1 293 ? 18.819 -9.066 -31.413 1.00 61.22 293 ASN A N 1
ATOM 2495 C CA . ASN A 1 293 ? 18.352 -8.886 -30.043 1.00 61.22 293 ASN A CA 1
ATOM 2496 C C . ASN A 1 293 ? 17.077 -8.046 -30.073 1.00 61.22 293 ASN A C 1
ATOM 2498 O O . ASN A 1 293 ? 17.103 -6.815 -30.097 1.00 61.22 293 ASN A O 1
ATOM 2502 N N . HIS A 1 294 ? 15.934 -8.720 -30.002 1.00 57.66 294 HIS A N 1
ATOM 2503 C CA . HIS A 1 294 ? 14.682 -8.093 -29.618 1.00 57.66 294 HIS A CA 1
ATOM 2504 C C . HIS A 1 294 ? 14.817 -7.531 -28.190 1.00 57.66 294 HIS A C 1
ATOM 2506 O O . HIS A 1 294 ? 14.385 -8.156 -27.228 1.00 57.66 294 HIS A O 1
ATOM 2512 N N . LEU A 1 295 ? 15.397 -6.334 -28.039 1.00 53.41 295 LEU A N 1
ATOM 2513 C CA . LEU A 1 295 ? 15.379 -5.514 -26.818 1.00 53.41 295 LEU A CA 1
ATOM 2514 C C . LEU A 1 295 ? 13.958 -4.966 -26.579 1.00 53.41 295 LEU A C 1
ATOM 2516 O O . LEU A 1 295 ? 13.718 -3.764 -26.475 1.00 53.41 295 LEU A O 1
ATOM 2520 N N . GLY A 1 296 ? 12.984 -5.867 -26.566 1.00 52.00 296 GLY A N 1
ATOM 2521 C CA . GLY A 1 296 ? 11.677 -5.676 -25.976 1.00 52.00 296 GLY A CA 1
ATOM 2522 C C . GLY A 1 296 ? 11.628 -6.483 -24.689 1.00 52.00 296 GLY A C 1
ATOM 2523 O O . GLY A 1 296 ? 12.224 -7.554 -24.597 1.00 52.00 296 GLY A O 1
ATOM 2524 N N . PHE A 1 297 ? 10.913 -5.979 -23.688 1.00 53.03 297 PHE A N 1
ATOM 2525 C CA . PHE A 1 297 ? 10.606 -6.767 -22.503 1.00 53.03 297 PHE A CA 1
ATOM 2526 C C . PHE A 1 297 ? 9.762 -7.972 -22.947 1.00 53.03 297 PHE A C 1
ATOM 2528 O O . PHE A 1 297 ? 8.605 -7.818 -23.356 1.00 53.03 297 PHE A O 1
ATOM 2535 N N . SER A 1 298 ? 10.349 -9.167 -22.934 1.00 51.38 298 SER A N 1
ATOM 2536 C CA . SER A 1 298 ? 9.591 -10.406 -23.054 1.00 51.38 298 SER A CA 1
ATOM 2537 C C . SER A 1 298 ? 9.023 -10.727 -21.679 1.00 51.38 298 SER A C 1
ATOM 2539 O O . SER A 1 298 ? 9.754 -10.747 -20.694 1.00 51.38 298 SER A O 1
ATOM 2541 N N . CYS A 1 299 ? 7.717 -10.975 -21.573 1.00 48.75 299 CYS A N 1
ATOM 2542 C CA . CYS A 1 299 ? 7.158 -11.575 -20.363 1.00 48.75 299 CYS A CA 1
ATOM 2543 C C . CYS A 1 299 ? 7.509 -13.078 -20.354 1.00 48.75 299 CYS A C 1
ATOM 2545 O O . CYS A 1 299 ? 6.653 -13.947 -20.518 1.00 48.75 299 CYS A O 1
ATOM 2547 N N . GLY A 1 300 ? 8.804 -13.393 -20.267 1.00 53.75 300 GLY A N 1
ATOM 2548 C CA . GLY A 1 300 ? 9.329 -14.756 -20.321 1.00 53.75 300 GLY A CA 1
ATOM 2549 C C . GLY A 1 300 ? 9.166 -15.356 -21.716 1.00 53.75 300 GLY A C 1
ATOM 2550 O O . GLY A 1 300 ? 9.415 -14.688 -22.715 1.00 53.75 300 GLY A O 1
ATOM 2551 N N . GLN A 1 301 ? 8.724 -16.614 -21.786 1.00 47.78 301 GLN A N 1
ATOM 2552 C CA . GLN A 1 301 ? 8.381 -17.297 -23.044 1.00 47.78 301 GLN A CA 1
ATOM 2553 C C . GLN A 1 301 ? 6.941 -17.018 -23.518 1.00 47.78 301 GLN A C 1
ATOM 2555 O O . GLN A 1 301 ? 6.526 -17.544 -24.546 1.00 47.78 301 GLN A O 1
ATOM 2560 N N . ILE A 1 302 ? 6.156 -16.233 -22.770 1.00 48.81 302 ILE A N 1
ATOM 2561 C CA . ILE A 1 302 ? 4.697 -16.187 -22.937 1.00 48.81 302 ILE A CA 1
ATOM 2562 C C . ILE A 1 302 ? 4.289 -15.200 -24.040 1.00 48.81 302 ILE A C 1
ATOM 2564 O O . ILE A 1 302 ? 3.464 -15.535 -24.885 1.00 48.81 302 ILE A O 1
ATOM 2568 N N . PHE A 1 303 ? 4.859 -13.989 -24.064 1.00 57.69 303 PHE A N 1
ATOM 2569 C CA . PHE A 1 303 ? 4.694 -13.034 -25.169 1.00 57.69 303 PHE A CA 1
ATOM 2570 C C . PHE A 1 303 ? 5.669 -11.854 -25.063 1.00 57.69 303 PHE A C 1
ATOM 2572 O O . PHE A 1 303 ? 6.128 -11.482 -23.981 1.00 57.69 303 PHE A O 1
ATOM 2579 N N . ILE A 1 304 ? 5.948 -11.223 -26.205 1.00 60.59 304 ILE A N 1
ATOM 2580 C CA . ILE A 1 304 ? 6.706 -9.969 -26.293 1.00 60.59 304 ILE A CA 1
ATOM 2581 C C . ILE A 1 304 ? 5.729 -8.796 -26.155 1.00 60.59 304 ILE A C 1
ATOM 2583 O O . ILE A 1 304 ? 4.702 -8.753 -26.841 1.00 60.59 304 ILE A O 1
ATOM 2587 N N . ILE A 1 305 ? 6.046 -7.825 -25.292 1.00 62.44 305 ILE A N 1
ATOM 2588 C CA . ILE A 1 305 ? 5.233 -6.613 -25.128 1.00 62.44 305 ILE A CA 1
ATOM 2589 C C . ILE A 1 305 ? 5.457 -5.702 -26.342 1.00 62.44 305 ILE A C 1
ATOM 2591 O O . ILE A 1 305 ? 6.380 -4.891 -26.395 1.00 62.44 305 ILE A O 1
ATOM 2595 N N . THR A 1 306 ? 4.601 -5.857 -27.348 1.00 66.69 306 THR A N 1
ATOM 2596 C CA . THR A 1 306 ? 4.551 -4.999 -28.536 1.00 66.69 306 THR A CA 1
ATOM 2597 C C . THR A 1 306 ? 3.412 -3.985 -28.428 1.00 66.69 306 THR A C 1
ATOM 2599 O O . THR A 1 306 ? 2.495 -4.136 -27.619 1.00 66.69 306 THR A O 1
ATOM 2602 N N . LYS A 1 307 ? 3.417 -2.963 -29.294 1.00 65.75 307 LYS A N 1
ATOM 2603 C CA . LYS A 1 307 ? 2.322 -1.982 -29.396 1.00 65.75 307 LYS A CA 1
ATOM 2604 C C . LYS A 1 307 ? 0.951 -2.646 -29.601 1.00 65.75 307 LYS A C 1
ATOM 2606 O O . LYS A 1 307 ? -0.033 -2.189 -29.030 1.00 65.75 307 LYS A O 1
ATOM 2611 N N . TYR A 1 308 ? 0.894 -3.737 -30.368 1.00 68.69 308 TYR A N 1
ATOM 2612 C CA . TYR A 1 308 ? -0.335 -4.502 -30.594 1.00 68.69 308 TYR A CA 1
ATOM 2613 C C . TYR A 1 308 ? -0.781 -5.261 -29.344 1.00 68.69 308 TYR A C 1
ATOM 2615 O O . TYR A 1 308 ? -1.957 -5.213 -28.997 1.00 68.69 308 TYR A O 1
ATOM 2623 N N . LYS A 1 309 ? 0.159 -5.876 -28.613 1.00 68.19 309 LYS A N 1
ATOM 2624 C CA . LYS A 1 309 ? -0.150 -6.570 -27.356 1.00 68.19 309 LYS A CA 1
ATOM 2625 C C . LYS A 1 309 ? -0.630 -5.607 -26.269 1.00 68.19 309 LYS A C 1
ATOM 2627 O O . LYS A 1 309 ? -1.532 -5.942 -25.515 1.00 68.19 309 LYS A O 1
ATOM 2632 N N . PHE A 1 310 ? -0.097 -4.386 -26.228 1.00 72.19 310 PHE A N 1
ATOM 2633 C CA . PHE A 1 310 ? -0.618 -3.331 -25.355 1.00 72.19 310 PHE A CA 1
ATOM 2634 C C . PHE A 1 310 ? -2.077 -2.977 -25.680 1.00 72.19 310 PHE A C 1
ATOM 2636 O O . PHE A 1 310 ? -2.899 -2.903 -24.770 1.00 72.19 310 PHE A O 1
ATOM 2643 N N . ILE A 1 311 ? -2.410 -2.794 -26.964 1.00 74.44 311 ILE A N 1
ATOM 2644 C CA . ILE A 1 311 ? -3.793 -2.526 -27.395 1.00 74.44 311 ILE A CA 1
ATOM 2645 C C . ILE A 1 311 ? -4.705 -3.699 -27.016 1.00 74.44 311 ILE A C 1
ATOM 2647 O O . ILE A 1 311 ? -5.803 -3.474 -26.521 1.00 74.44 311 ILE A O 1
ATOM 2651 N N . GLU A 1 312 ? -4.244 -4.938 -27.186 1.00 77.12 312 GLU A N 1
ATOM 2652 C CA . GLU A 1 312 ? -4.982 -6.139 -26.783 1.00 77.12 312 GLU A CA 1
ATOM 2653 C C . GLU A 1 312 ? -5.237 -6.179 -25.268 1.00 77.12 312 GLU A C 1
ATOM 2655 O O . GLU A 1 312 ? -6.379 -6.341 -24.850 1.00 77.12 312 GLU A O 1
ATOM 2660 N N . ILE A 1 313 ? -4.214 -5.951 -24.437 1.00 72.56 313 ILE A N 1
ATOM 2661 C CA . ILE A 1 313 ? -4.349 -5.904 -22.969 1.00 72.56 313 ILE A CA 1
ATOM 2662 C C . ILE A 1 313 ? -5.306 -4.782 -22.545 1.00 72.56 313 ILE A C 1
ATOM 2664 O O . ILE A 1 313 ? -6.163 -4.982 -21.682 1.00 72.56 313 ILE A O 1
ATOM 2668 N N . PHE A 1 314 ? -5.204 -3.611 -23.176 1.00 75.06 314 PHE A N 1
ATOM 2669 C CA . PHE A 1 314 ? -6.113 -2.494 -22.937 1.00 75.06 314 PHE A CA 1
ATOM 2670 C C . PHE A 1 314 ? -7.565 -2.855 -23.291 1.00 75.06 314 PHE A C 1
ATOM 2672 O O . PHE A 1 314 ? -8.473 -2.609 -22.495 1.00 75.06 314 PHE A O 1
ATOM 2679 N N . LEU A 1 315 ? -7.784 -3.490 -24.446 1.00 79.44 315 LEU A N 1
ATOM 2680 C CA . LEU A 1 315 ? -9.101 -3.958 -24.877 1.00 79.44 315 LEU A CA 1
ATOM 2681 C C . LEU A 1 315 ? -9.658 -5.043 -23.947 1.00 79.44 315 LEU A C 1
ATOM 2683 O O . LEU A 1 315 ? -10.841 -4.995 -23.622 1.00 79.44 315 LEU A O 1
ATOM 2687 N N . MET A 1 316 ? -8.827 -5.965 -23.451 1.00 78.38 316 MET A N 1
ATOM 2688 C CA . MET A 1 316 ? -9.249 -6.971 -22.468 1.00 78.38 316 MET A CA 1
ATOM 2689 C C . MET A 1 316 ? -9.693 -6.332 -21.147 1.00 78.38 316 MET A C 1
ATOM 2691 O O . MET A 1 316 ? -10.708 -6.738 -20.583 1.00 78.38 316 MET A O 1
ATOM 2695 N N . ASN A 1 317 ? -8.978 -5.311 -20.665 1.00 72.31 317 ASN A N 1
ATOM 2696 C CA . ASN A 1 317 ? -9.380 -4.566 -19.468 1.00 72.31 317 ASN A CA 1
ATOM 2697 C C . ASN A 1 317 ? -10.710 -3.831 -19.691 1.00 72.31 317 ASN A C 1
ATOM 2699 O O . ASN A 1 317 ? -11.585 -3.863 -18.828 1.00 72.31 317 ASN A O 1
ATOM 2703 N N . PHE A 1 318 ? -10.902 -3.226 -20.865 1.00 75.81 318 PHE A N 1
ATOM 2704 C CA . PHE A 1 318 ? -12.164 -2.585 -21.238 1.00 75.81 318 PHE A CA 1
ATOM 2705 C C . PHE A 1 318 ? -13.329 -3.587 -21.307 1.00 75.81 318 PHE A C 1
ATOM 2707 O O . PHE A 1 318 ? -14.418 -3.327 -20.796 1.00 75.81 318 PHE A O 1
ATOM 2714 N N . GLN A 1 319 ? -13.091 -4.766 -21.880 1.00 76.19 319 GLN A N 1
ATOM 2715 C CA . GLN A 1 319 ? -14.084 -5.830 -21.992 1.00 76.19 319 GLN A CA 1
ATOM 2716 C C . GLN A 1 319 ? -14.452 -6.425 -20.623 1.00 76.19 319 GLN A C 1
ATOM 2718 O O . GLN A 1 319 ? -15.626 -6.693 -20.375 1.00 76.19 319 GLN A O 1
ATOM 2723 N N . LEU A 1 320 ? -13.485 -6.559 -19.707 1.00 70.69 320 LEU A N 1
ATOM 2724 C CA . LEU A 1 320 ? -13.728 -6.926 -18.307 1.00 70.69 320 LEU A CA 1
ATOM 2725 C C . LEU A 1 320 ? -14.623 -5.905 -17.599 1.00 70.69 320 LEU A C 1
ATOM 2727 O O . LEU A 1 320 ? -15.588 -6.293 -16.944 1.00 70.69 320 LEU A O 1
ATOM 2731 N N . VAL A 1 321 ? -14.344 -4.609 -17.768 1.00 70.50 321 VAL A N 1
ATOM 2732 C CA . VAL A 1 321 ? -15.195 -3.548 -17.211 1.00 70.50 321 VAL A CA 1
ATOM 2733 C C . VAL A 1 321 ? -16.620 -3.671 -17.749 1.00 70.50 321 VAL A C 1
ATOM 2735 O O . VAL A 1 321 ? -17.562 -3.649 -16.964 1.00 70.50 321 VAL A O 1
ATOM 2738 N N . LEU A 1 322 ? -16.799 -3.881 -19.056 1.00 72.44 322 LEU A N 1
ATOM 2739 C CA . LEU A 1 322 ? -18.125 -4.068 -19.657 1.00 72.44 322 LEU A CA 1
ATOM 2740 C C . LEU A 1 322 ? -18.861 -5.312 -19.137 1.00 72.44 322 LEU A C 1
ATOM 2742 O O . LEU A 1 322 ? -20.066 -5.247 -18.898 1.00 72.44 322 LEU A O 1
ATOM 2746 N N . LEU A 1 323 ? -18.155 -6.433 -18.955 1.00 72.75 323 LEU A N 1
ATOM 2747 C CA . LEU A 1 323 ? -18.735 -7.686 -18.461 1.00 72.75 323 LEU A CA 1
ATOM 2748 C C . LEU A 1 323 ? -19.244 -7.561 -17.021 1.00 72.75 323 LEU A C 1
ATOM 2750 O O . LEU A 1 323 ? -20.324 -8.061 -16.718 1.00 72.75 323 LEU A O 1
ATOM 2754 N N . PHE A 1 324 ? -18.493 -6.885 -16.149 1.00 64.44 324 PHE A N 1
ATOM 2755 C CA . PHE A 1 324 ? -18.824 -6.774 -14.723 1.00 64.44 324 PHE A CA 1
ATOM 2756 C C . PHE A 1 324 ? -19.637 -5.526 -14.356 1.00 64.44 324 PHE A C 1
ATOM 2758 O O . PHE A 1 324 ? -20.203 -5.475 -13.267 1.00 64.44 324 PHE A O 1
ATOM 2765 N N . TYR A 1 325 ? -19.714 -4.525 -15.237 1.00 56.28 325 TYR A N 1
ATOM 2766 C CA . TYR A 1 325 ? -20.538 -3.328 -15.034 1.00 56.28 325 TYR A CA 1
ATOM 2767 C C . TYR A 1 325 ? -22.002 -3.519 -15.462 1.00 56.28 325 TYR A C 1
ATOM 2769 O O . TYR A 1 325 ? -22.843 -2.661 -15.190 1.00 56.28 325 TYR A O 1
ATOM 2777 N N . LYS A 1 326 ? -22.340 -4.627 -16.134 1.00 47.50 326 LYS A N 1
ATOM 2778 C CA . LYS A 1 326 ? -23.717 -4.889 -16.560 1.00 47.50 326 LYS A CA 1
ATOM 2779 C C . LYS A 1 326 ? -24.617 -5.046 -15.324 1.00 47.50 326 LYS A C 1
ATOM 2781 O O . LYS A 1 326 ? -24.399 -5.949 -14.521 1.00 47.50 326 LYS A O 1
ATOM 2786 N N . LYS A 1 327 ? -25.562 -4.111 -15.182 1.00 46.34 327 LYS A N 1
ATOM 2787 C CA . LYS A 1 327 ? -26.588 -4.081 -14.131 1.00 46.34 327 LYS A CA 1
ATOM 2788 C C . LYS A 1 327 ? -27.439 -5.342 -14.122 1.00 46.34 327 LYS A C 1
ATOM 2790 O O . LYS A 1 327 ? -27.811 -5.789 -15.233 1.00 46.34 327 LYS A O 1
#

pLDDT: mean 71.12, std 10.39, range [45.41, 91.25]

Radius of gyration: 32.36 Å; chains: 1; bounding box: 81×41×100 Å

Secondary structure (DSSP, 8-state):
-HHHHHHHHHIIIII-----HHHHHTT----SHHHHHHHHHHHHHHHHHHHHHHHHHHS--HHHHHHHHHHHHHHT-S-HHHHHHHHHHHHHHHHHHHHHHHHHHHTT--HHHHHHHHHHH-TTGGGGGHHHHHHHHHHHHHHHHHHHHHHHHHHHHHHHHHHHHHHHHHHHHHHTT-HHHHHHHHHHHHHHHHHHHHHHHT-SS--HHHHHHHHHHHHHHHHHHHHHHHHHHHHHHHHHHHHHHHHHHHHHHHHHHHHHHH--S-TTHHHHHHHHHHHHHHHHHHHHHHHHS--S-B-TTS-B--HHHHHHHHHHHHHHHHHHH--